Protein AF-A0A1C3VIZ1-F1 (afdb_monomer)

pLDDT: mean 75.37, std 18.45, range [36.47, 96.5]

Structure (mmCIF, N/CA/C/O backbone):
data_AF-A0A1C3VIZ1-F1
#
_entry.id   AF-A0A1C3VIZ1-F1
#
loop_
_atom_site.group_PDB
_atom_site.id
_atom_site.type_symbol
_atom_site.label_atom_id
_atom_site.label_alt_id
_atom_site.label_comp_id
_atom_site.label_asym_id
_atom_site.label_entity_id
_atom_site.label_seq_id
_atom_site.pdbx_PDB_ins_code
_atom_site.Cartn_x
_atom_site.Cartn_y
_atom_site.Cartn_z
_atom_site.occupancy
_atom_site.B_iso_or_equiv
_atom_site.auth_seq_id
_atom_site.auth_comp_id
_atom_site.auth_asym_id
_atom_site.auth_atom_id
_atom_site.pdbx_PDB_model_num
ATOM 1 N N . MET A 1 1 ? -5.864 54.219 1.572 1.00 45.06 1 MET A N 1
ATOM 2 C CA . MET A 1 1 ? -5.362 52.885 1.163 1.00 45.06 1 MET A CA 1
ATOM 3 C C . MET A 1 1 ? -4.211 52.437 2.073 1.00 45.06 1 MET A C 1
ATOM 5 O O . MET A 1 1 ? -3.064 52.472 1.654 1.00 45.06 1 MET A O 1
ATOM 9 N N . ARG A 1 2 ? -4.477 52.068 3.336 1.00 45.56 2 ARG A N 1
ATOM 10 C CA . ARG A 1 2 ? -3.434 51.577 4.271 1.00 45.56 2 ARG A CA 1
ATOM 11 C C . ARG A 1 2 ? -3.831 50.324 5.071 1.00 45.56 2 ARG A C 1
ATOM 13 O O . ARG A 1 2 ? -3.045 49.865 5.884 1.00 45.56 2 ARG A O 1
ATOM 20 N N . SER A 1 3 ? -4.994 49.730 4.796 1.00 46.59 3 SER A N 1
ATOM 21 C CA . SER A 1 3 ? -5.556 48.657 5.638 1.00 46.59 3 SER A CA 1
ATOM 22 C C . SER A 1 3 ? -5.624 47.277 4.971 1.00 46.59 3 SER A C 1
ATOM 24 O O . SER A 1 3 ? -6.139 46.348 5.574 1.00 46.59 3 SER A O 1
ATOM 26 N N . VAL A 1 4 ? -5.108 47.115 3.747 1.00 45.88 4 VAL A N 1
ATOM 27 C CA . VAL A 1 4 ? -5.172 45.828 3.015 1.00 45.88 4 VAL A CA 1
ATOM 28 C C . VAL A 1 4 ? -3.894 44.990 3.194 1.00 45.88 4 VAL A C 1
ATOM 30 O O . VAL A 1 4 ? -3.910 43.783 2.986 1.00 45.88 4 VAL A O 1
ATOM 33 N N . LEU A 1 5 ? -2.792 45.588 3.662 1.00 38.84 5 LEU A N 1
ATOM 34 C CA . LEU A 1 5 ? -1.494 44.903 3.750 1.00 38.84 5 LEU A CA 1
ATOM 35 C C . LEU A 1 5 ? -1.291 44.085 5.043 1.00 38.84 5 LEU A C 1
ATOM 37 O O . LEU A 1 5 ? -0.402 43.244 5.093 1.00 38.84 5 LEU A O 1
ATOM 41 N N . ALA A 1 6 ? -2.110 44.297 6.079 1.00 43.78 6 ALA A N 1
ATOM 42 C CA . ALA A 1 6 ? -1.946 43.624 7.374 1.00 43.78 6 ALA A CA 1
ATOM 43 C C . ALA A 1 6 ? -2.621 42.239 7.450 1.00 43.78 6 ALA A C 1
ATOM 45 O O . ALA A 1 6 ? -2.217 41.409 8.256 1.00 43.78 6 ALA A O 1
ATOM 46 N N . VAL A 1 7 ? -3.613 41.960 6.596 1.00 42.78 7 VAL A N 1
ATOM 47 C CA . VAL A 1 7 ? -4.335 40.670 6.600 1.00 42.78 7 VAL A CA 1
ATOM 48 C C . VAL A 1 7 ? -3.583 39.595 5.803 1.00 42.78 7 VAL A C 1
ATOM 50 O O . VAL A 1 7 ? -3.700 38.412 6.108 1.00 42.78 7 VAL A O 1
ATOM 53 N N . LEU A 1 8 ? -2.731 39.984 4.847 1.00 37.22 8 LEU A N 1
ATOM 54 C CA . LEU A 1 8 ? -1.968 39.029 4.034 1.00 37.22 8 LEU A CA 1
ATOM 55 C C . LEU A 1 8 ? -0.721 38.461 4.739 1.00 37.22 8 LEU A C 1
ATOM 57 O O . LEU A 1 8 ? -0.222 37.417 4.334 1.00 37.22 8 LEU A O 1
ATOM 61 N N . LEU A 1 9 ? -0.225 39.113 5.800 1.00 36.47 9 LEU A N 1
ATOM 62 C CA . LEU A 1 9 ? 0.962 38.658 6.543 1.00 36.47 9 LEU A CA 1
ATOM 63 C C . LEU A 1 9 ? 0.654 37.685 7.693 1.00 36.47 9 LEU A C 1
ATOM 65 O O . LEU A 1 9 ? 1.573 37.058 8.210 1.00 36.47 9 LEU A O 1
ATOM 69 N N . ILE A 1 10 ? -0.615 37.514 8.075 1.00 41.12 10 ILE A N 1
ATOM 70 C CA . ILE A 1 10 ? -1.014 36.572 9.138 1.00 41.12 10 ILE A CA 1
ATOM 71 C C . ILE A 1 10 ? -1.268 35.160 8.572 1.00 41.12 10 ILE A C 1
ATOM 73 O O . ILE A 1 10 ? -1.173 34.177 9.300 1.00 41.12 10 ILE A O 1
ATOM 77 N N . ALA A 1 11 ? -1.485 35.024 7.260 1.00 41.25 11 ALA A N 1
ATOM 78 C CA . ALA A 1 11 ? -1.725 33.731 6.612 1.00 41.25 11 ALA A CA 1
ATOM 79 C C . ALA A 1 11 ? -0.453 32.893 6.350 1.00 41.25 11 ALA A C 1
ATOM 81 O O . ALA A 1 11 ? -0.569 31.751 5.920 1.00 41.25 11 ALA A O 1
ATOM 82 N N . ILE A 1 12 ? 0.749 33.428 6.604 1.00 43.44 12 ILE A N 1
ATOM 83 C CA . ILE A 1 12 ? 2.023 32.737 6.307 1.00 43.44 12 ILE A CA 1
ATOM 84 C C . ILE A 1 12 ? 2.645 32.094 7.567 1.00 43.44 12 ILE A C 1
ATOM 86 O O . ILE A 1 12 ? 3.538 31.261 7.461 1.00 43.44 12 ILE A O 1
ATOM 90 N N . PHE A 1 13 ? 2.147 32.405 8.771 1.00 42.03 13 PHE A N 1
ATOM 91 C CA . PHE A 1 13 ? 2.696 31.870 10.031 1.00 42.03 13 PHE A CA 1
ATOM 92 C C . PHE A 1 13 ? 1.884 30.731 10.669 1.00 42.03 13 PHE A C 1
ATOM 94 O O . PHE A 1 13 ? 2.221 30.266 11.756 1.00 42.03 13 PHE A O 1
ATOM 101 N N . ALA A 1 14 ? 0.858 30.230 9.985 1.00 42.84 14 ALA A N 1
ATOM 102 C CA . ALA A 1 14 ? 0.186 28.980 10.323 1.00 42.84 14 ALA A CA 1
ATOM 103 C C . ALA A 1 14 ? 0.779 27.880 9.411 1.00 42.84 14 ALA A C 1
ATOM 105 O O . ALA A 1 14 ? 0.560 27.927 8.213 1.00 42.84 14 ALA A O 1
ATOM 106 N N . ASN A 1 15 ? 1.568 26.881 9.813 1.00 47.59 15 ASN A N 1
ATOM 107 C CA . ASN A 1 15 ? 1.846 26.313 11.123 1.00 47.59 15 ASN A CA 1
ATOM 108 C C . ASN A 1 15 ? 3.159 25.488 11.075 1.00 47.59 15 ASN A C 1
ATOM 110 O O . ASN A 1 15 ? 3.130 24.336 10.645 1.00 47.59 15 ASN A O 1
ATOM 114 N N . PRO A 1 16 ? 4.304 25.979 11.573 1.00 49.56 16 PRO A N 1
ATOM 115 C CA . PRO A 1 16 ? 5.446 25.105 11.880 1.00 49.56 16 PRO A CA 1
ATOM 116 C C . PRO A 1 16 ? 5.226 24.283 13.168 1.00 49.56 16 PRO A C 1
ATOM 118 O O . PRO A 1 16 ? 5.960 23.341 13.451 1.00 49.56 16 PRO A O 1
ATOM 121 N N . ALA A 1 17 ? 4.201 24.619 13.961 1.00 48.62 17 ALA A N 1
ATOM 122 C CA . ALA A 1 17 ? 3.854 23.904 15.189 1.00 48.62 17 ALA A CA 1
ATOM 123 C C . ALA A 1 17 ? 3.149 22.555 14.933 1.00 48.62 17 ALA A C 1
ATOM 125 O O . ALA A 1 17 ? 3.313 21.628 15.722 1.00 48.62 17 ALA A O 1
ATOM 126 N N . MET A 1 18 ? 2.412 22.417 13.821 1.00 50.97 18 MET A N 1
ATOM 127 C CA . MET A 1 18 ? 1.699 21.173 13.479 1.00 50.97 18 MET A CA 1
ATOM 128 C C . MET A 1 18 ? 2.661 20.070 13.016 1.00 50.97 18 MET A C 1
ATOM 130 O O . MET A 1 18 ? 2.529 18.917 13.416 1.00 50.97 18 MET A O 1
ATOM 134 N N . SER A 1 19 ? 3.707 20.425 12.265 1.00 51.12 19 SER A N 1
ATOM 135 C CA . SER A 1 19 ? 4.709 19.460 11.797 1.00 51.12 19 SER A CA 1
ATOM 136 C C . SER A 1 19 ? 5.606 18.934 12.926 1.00 51.12 19 SER A C 1
ATOM 138 O O . SER A 1 19 ? 5.929 17.745 12.955 1.00 51.12 19 SER A O 1
ATOM 140 N N . ALA A 1 20 ? 5.946 19.776 13.909 1.00 53.62 20 ALA A N 1
ATOM 141 C CA . ALA A 1 20 ? 6.637 19.340 15.126 1.00 53.62 20 ALA A CA 1
ATOM 142 C C . ALA A 1 20 ? 5.772 18.384 15.971 1.00 53.62 20 ALA A C 1
ATOM 144 O O . ALA A 1 20 ? 6.277 17.383 16.482 1.00 53.62 20 ALA A O 1
ATOM 145 N N . GLN A 1 21 ? 4.463 18.645 16.057 1.00 55.62 21 GLN A N 1
ATOM 146 C CA . GLN A 1 21 ? 3.514 17.773 16.748 1.00 55.62 21 GLN A CA 1
ATOM 147 C C . GLN A 1 21 ? 3.428 16.387 16.089 1.00 55.62 21 GLN A C 1
ATOM 149 O O . GLN A 1 21 ? 3.456 15.380 16.792 1.00 55.62 21 GLN A O 1
ATOM 154 N N . HIS A 1 22 ? 3.428 16.305 14.756 1.00 53.84 22 HIS A N 1
ATOM 155 C CA . HIS A 1 22 ? 3.434 15.021 14.044 1.00 53.84 22 HIS A CA 1
ATOM 156 C C . HIS A 1 22 ? 4.738 14.228 14.214 1.00 53.84 22 HIS A C 1
ATOM 158 O O . HIS A 1 22 ? 4.707 12.996 14.272 1.00 53.84 22 HIS A O 1
ATOM 164 N N . LEU A 1 23 ? 5.882 14.907 14.356 1.00 53.03 23 LEU A N 1
ATOM 165 C CA . LEU A 1 23 ? 7.162 14.252 14.641 1.00 53.03 23 LEU A CA 1
ATOM 166 C C . LEU A 1 23 ? 7.217 13.676 16.066 1.00 53.03 23 LEU A C 1
ATOM 168 O O . LEU A 1 23 ? 7.753 12.583 16.275 1.00 53.03 23 LEU A O 1
ATOM 172 N N . ASP A 1 24 ? 6.653 14.376 17.048 1.00 61.06 24 ASP A N 1
ATOM 173 C CA . ASP A 1 24 ? 6.570 13.867 18.418 1.00 61.06 24 ASP A CA 1
ATOM 174 C C . ASP A 1 24 ? 5.492 12.789 18.570 1.00 61.06 24 ASP A C 1
ATOM 176 O O . ASP A 1 24 ? 5.734 11.784 19.240 1.00 61.06 24 ASP A O 1
ATOM 180 N N . GLU A 1 25 ? 4.362 12.900 17.868 1.00 56.09 25 GLU A N 1
ATOM 181 C CA . GLU A 1 25 ? 3.398 11.803 17.719 1.00 56.09 25 GLU A CA 1
ATOM 182 C C . GLU A 1 25 ? 4.059 10.567 17.098 1.00 56.09 25 GLU A C 1
ATOM 184 O O . GLU A 1 25 ? 3.837 9.454 17.570 1.00 56.09 25 GLU A O 1
ATOM 189 N N . PHE A 1 26 ? 4.924 10.741 16.095 1.00 55.28 26 PHE A N 1
ATOM 190 C CA . PHE A 1 26 ? 5.698 9.657 15.488 1.00 55.28 26 PHE A CA 1
ATOM 191 C C . PHE A 1 26 ? 6.653 8.995 16.494 1.00 55.28 26 PHE A C 1
ATOM 193 O O . PHE A 1 26 ? 6.696 7.765 16.606 1.00 55.28 26 PHE A O 1
ATOM 200 N N . ARG A 1 27 ? 7.387 9.793 17.279 1.00 53.34 27 ARG A N 1
ATOM 201 C CA . ARG A 1 27 ? 8.286 9.286 18.331 1.00 53.34 27 ARG A CA 1
ATOM 202 C C . ARG A 1 27 ? 7.521 8.560 19.439 1.00 53.34 27 ARG A C 1
ATOM 204 O O . ARG A 1 27 ? 7.962 7.501 19.886 1.00 53.34 27 ARG A O 1
ATOM 211 N N . GLN A 1 28 ? 6.365 9.079 19.847 1.00 59.09 28 GLN A N 1
ATOM 212 C CA . GLN A 1 28 ? 5.512 8.468 20.868 1.00 59.09 28 GLN A CA 1
ATOM 213 C C . GLN A 1 28 ? 4.794 7.211 20.365 1.00 59.09 28 GLN A C 1
ATOM 215 O O . GLN A 1 28 ? 4.689 6.233 21.105 1.00 59.09 28 GLN A O 1
ATOM 220 N N . ALA A 1 29 ? 4.346 7.188 19.108 1.00 51.56 29 ALA A N 1
ATOM 221 C CA . ALA A 1 29 ? 3.762 6.005 18.480 1.00 51.56 29 ALA A CA 1
ATOM 222 C C . ALA A 1 29 ? 4.786 4.865 18.398 1.00 51.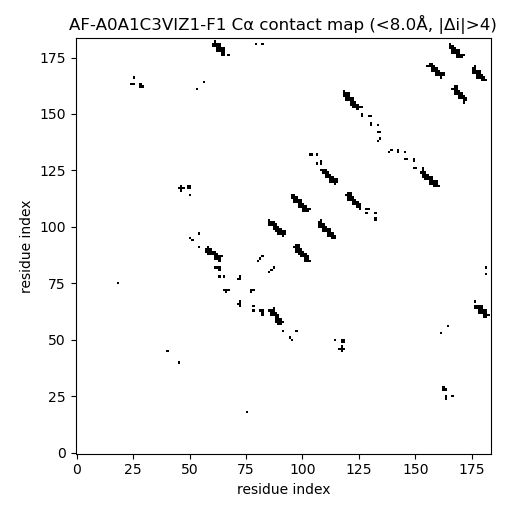56 29 ALA A C 1
ATOM 224 O O . ALA A 1 29 ? 4.468 3.726 18.737 1.00 51.56 29 ALA A O 1
ATOM 225 N N . LYS A 1 30 ? 6.047 5.181 18.067 1.00 47.75 30 LYS A N 1
ATOM 226 C CA . LYS A 1 30 ? 7.158 4.217 18.095 1.00 47.75 30 LYS A CA 1
ATOM 227 C C . LYS A 1 30 ? 7.417 3.643 19.496 1.00 47.75 30 LYS A C 1
ATOM 229 O O . LYS A 1 30 ? 7.881 2.514 19.602 1.00 47.75 30 LYS A O 1
ATOM 234 N N . ALA A 1 31 ? 7.110 4.383 20.562 1.00 49.25 31 ALA A N 1
ATOM 235 C CA . ALA A 1 31 ? 7.264 3.923 21.944 1.00 49.25 31 ALA A CA 1
ATOM 236 C C . ALA A 1 31 ? 6.072 3.084 22.458 1.00 49.25 31 ALA A C 1
ATOM 238 O O . ALA A 1 31 ? 6.204 2.385 23.460 1.00 49.25 31 ALA A O 1
ATOM 239 N N . LYS A 1 32 ? 4.915 3.111 21.782 1.00 48.56 32 LYS A N 1
ATOM 240 C CA . LYS A 1 32 ? 3.646 2.504 22.234 1.00 48.56 32 LYS A CA 1
ATOM 241 C C . LYS A 1 32 ? 3.424 1.053 21.778 1.00 48.56 32 LYS A C 1
ATOM 243 O O . LYS A 1 32 ? 2.286 0.617 21.613 1.00 48.56 32 LYS A O 1
ATOM 248 N N . PHE A 1 33 ? 4.490 0.266 21.627 1.00 46.44 33 PHE A N 1
ATOM 249 C CA . PHE A 1 33 ? 4.387 -1.184 21.410 1.00 46.44 33 PHE A CA 1
ATOM 250 C C . PHE A 1 33 ? 3.982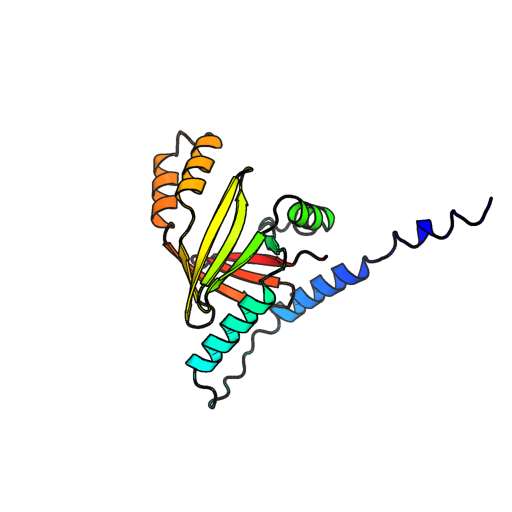 -1.910 22.705 1.00 46.44 33 PHE A C 1
ATOM 252 O O . PHE A 1 33 ? 4.791 -2.579 23.338 1.00 46.44 33 PHE A O 1
ATOM 259 N N . TYR A 1 34 ? 2.719 -1.781 23.113 1.00 38.22 34 TYR A N 1
ATOM 260 C CA . TYR A 1 34 ? 2.111 -2.658 24.114 1.00 38.22 34 TYR A CA 1
ATOM 261 C C . TYR A 1 34 ? 0.609 -2.789 23.842 1.00 38.22 34 TYR A C 1
ATOM 263 O O . TYR A 1 34 ? -0.147 -1.830 23.992 1.00 38.22 34 TYR A O 1
ATOM 271 N N . PHE A 1 35 ? 0.170 -3.978 23.425 1.00 45.53 35 PHE A N 1
ATOM 272 C CA . PHE A 1 35 ? -1.249 -4.307 23.289 1.00 45.53 35 PHE A CA 1
ATOM 273 C C . PHE A 1 35 ? -1.688 -5.112 24.521 1.00 45.53 35 PHE A C 1
ATOM 275 O O . PHE A 1 35 ? -1.113 -6.175 24.762 1.00 45.53 35 PHE A O 1
ATOM 282 N N . PRO A 1 36 ? -2.690 -4.664 25.301 1.00 39.81 36 PRO A N 1
ATOM 283 C CA . PRO A 1 36 ? -3.250 -5.490 26.360 1.00 39.81 36 PRO A CA 1
ATOM 284 C C . PRO A 1 36 ? -4.015 -6.663 25.736 1.00 39.81 36 PRO A C 1
ATOM 286 O O . PRO A 1 36 ? -4.991 -6.478 25.008 1.00 39.81 36 PRO A O 1
ATOM 289 N N . VAL A 1 37 ? -3.557 -7.880 26.022 1.00 41.25 37 VAL A N 1
ATOM 290 C CA . VAL A 1 37 ? -4.274 -9.120 25.715 1.00 41.25 37 VAL A CA 1
ATOM 291 C C . VAL A 1 37 ? -5.396 -9.250 26.748 1.00 41.25 37 VAL A C 1
ATOM 293 O O . VAL A 1 37 ? -5.195 -9.804 27.824 1.00 41.25 37 VAL A O 1
ATOM 296 N N . SER A 1 38 ? -6.558 -8.656 26.474 1.00 45.88 38 SER A N 1
ATOM 297 C CA . SER A 1 38 ? -7.759 -8.904 27.278 1.00 45.88 38 SER A CA 1
ATOM 298 C C . SER A 1 38 ? -8.406 -10.216 26.806 1.00 45.88 38 SER A C 1
ATOM 300 O O . SER A 1 38 ? -8.652 -10.351 25.605 1.00 45.88 38 SER A O 1
ATOM 302 N N . PRO A 1 39 ? -8.651 -11.192 27.699 1.00 41.12 39 PRO A N 1
ATOM 303 C CA . PRO A 1 39 ? -9.041 -12.552 27.315 1.00 41.12 39 PRO A CA 1
ATOM 304 C C . PRO A 1 39 ? -10.488 -12.712 26.805 1.00 41.12 39 PRO A C 1
ATOM 306 O O . PRO A 1 39 ? -10.819 -13.789 26.319 1.00 41.12 39 PRO A O 1
ATOM 309 N N . ASP A 1 40 ? -11.326 -11.670 26.829 1.00 48.12 40 ASP A N 1
ATOM 310 C CA . ASP A 1 40 ? -12.771 -11.811 26.560 1.00 48.12 40 ASP A CA 1
ATOM 311 C C . ASP A 1 40 ? -13.233 -11.373 25.157 1.00 48.12 40 ASP A C 1
ATOM 313 O O . ASP A 1 40 ? -14.428 -11.399 24.859 1.00 48.12 40 ASP A O 1
ATOM 317 N N . ILE A 1 41 ? -12.321 -10.993 24.253 1.00 52.41 41 ILE A N 1
ATOM 318 C CA . ILE A 1 41 ? -12.687 -10.645 22.871 1.00 52.41 41 ILE A CA 1
ATOM 319 C C . ILE A 1 41 ? -12.291 -11.787 21.937 1.00 52.41 41 ILE A C 1
ATOM 321 O O . ILE A 1 41 ? -11.107 -12.069 21.752 1.00 52.41 41 ILE A O 1
ATOM 325 N N . MET A 1 42 ? -13.285 -12.422 21.304 1.00 57.09 42 MET A N 1
ATOM 326 C CA . MET A 1 42 ? -13.046 -13.439 20.277 1.00 57.09 42 MET A CA 1
ATOM 327 C C . MET A 1 42 ? -12.058 -12.899 19.222 1.00 57.09 42 MET A C 1
ATOM 329 O O . MET A 1 42 ? -12.298 -11.814 18.678 1.00 57.09 42 MET A O 1
ATOM 333 N N . PRO A 1 43 ? -10.980 -13.631 18.876 1.00 63.72 43 PRO A N 1
ATOM 334 C CA . PRO A 1 43 ? -9.963 -13.169 17.922 1.00 63.72 43 PRO A CA 1
ATOM 335 C C . PRO A 1 43 ? -10.540 -12.677 16.584 1.00 63.72 43 PRO A C 1
ATOM 337 O O . PRO A 1 43 ? -10.037 -11.725 15.987 1.00 63.72 43 PRO A O 1
ATOM 340 N N . THR A 1 44 ? -11.655 -13.266 16.148 1.00 67.88 44 THR A N 1
ATOM 341 C CA . THR A 1 44 ? -12.400 -12.890 14.939 1.00 67.88 44 THR A CA 1
ATOM 342 C C . THR A 1 44 ? -13.048 -11.504 15.031 1.00 67.88 44 THR A C 1
ATOM 344 O O . THR A 1 44 ? -13.032 -10.752 14.055 1.00 67.88 44 THR A O 1
ATOM 347 N N . ALA A 1 45 ? -13.578 -11.125 16.198 1.00 68.44 45 ALA A N 1
ATOM 348 C CA . ALA A 1 45 ? -14.157 -9.805 16.434 1.00 68.44 45 ALA A CA 1
ATOM 349 C C . ALA A 1 45 ? -13.073 -8.717 16.459 1.00 68.44 45 ALA A C 1
ATOM 351 O O . ALA A 1 45 ? -13.254 -7.662 15.851 1.00 68.44 45 ALA A O 1
ATOM 352 N N . VAL A 1 46 ? -11.915 -9.000 17.070 1.00 71.44 46 VAL A N 1
ATOM 353 C CA . VAL A 1 46 ? -10.746 -8.101 17.035 1.00 71.44 46 VAL A CA 1
ATOM 354 C C . VAL A 1 46 ? -10.255 -7.908 15.600 1.00 71.44 46 VAL A C 1
ATOM 356 O O . VAL A 1 46 ? -9.998 -6.779 15.185 1.00 71.44 46 VAL A O 1
ATOM 359 N N . ALA A 1 47 ? -10.150 -8.991 14.825 1.00 74.31 47 ALA A N 1
ATOM 360 C CA . ALA A 1 47 ? -9.715 -8.929 13.433 1.00 74.31 47 ALA A CA 1
ATOM 361 C C . ALA A 1 47 ? -10.671 -8.094 12.568 1.00 74.31 47 ALA A C 1
ATOM 363 O O . ALA A 1 47 ? -10.226 -7.225 11.816 1.00 74.31 47 ALA A O 1
ATOM 364 N N . LYS A 1 48 ? -11.986 -8.297 12.725 1.00 79.81 48 LYS A N 1
ATOM 365 C CA . LYS A 1 48 ? -13.012 -7.488 12.054 1.00 79.81 48 LYS A CA 1
ATOM 366 C C . LYS A 1 48 ? -12.915 -6.011 12.443 1.00 79.81 48 LYS A C 1
ATOM 368 O O . LYS A 1 48 ? -12.928 -5.161 11.559 1.00 79.81 48 LYS A O 1
ATOM 373 N N . LEU A 1 49 ? -12.788 -5.706 13.737 1.00 79.81 49 LEU A N 1
ATOM 374 C CA . LEU A 1 49 ? -12.677 -4.331 14.226 1.00 79.81 49 LEU A CA 1
ATOM 375 C C . LEU A 1 49 ? -11.446 -3.628 13.643 1.00 79.81 49 LEU A C 1
ATOM 377 O O . LEU A 1 49 ? -11.570 -2.527 13.119 1.00 79.81 49 LEU A O 1
ATOM 381 N N . ARG A 1 50 ? -10.274 -4.277 13.669 1.00 81.75 50 ARG A N 1
ATOM 382 C CA . ARG A 1 50 ? -9.037 -3.717 13.098 1.00 81.75 50 ARG A CA 1
ATOM 383 C C . ARG A 1 50 ? -9.176 -3.412 11.610 1.00 81.75 50 ARG A C 1
ATOM 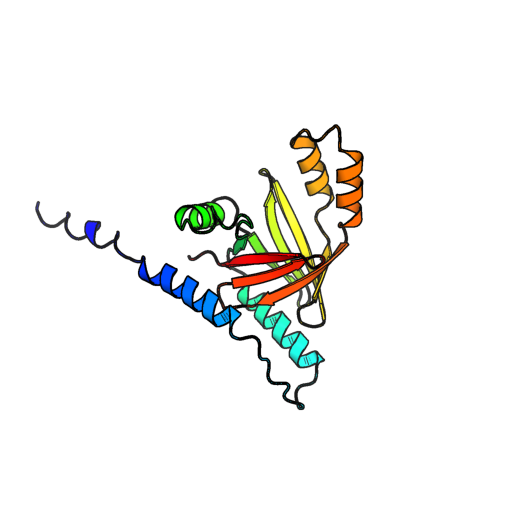385 O O . ARG A 1 50 ? -8.725 -2.361 11.166 1.00 81.75 50 ARG A O 1
ATOM 392 N N . ARG A 1 51 ? -9.822 -4.303 10.854 1.00 85.62 51 ARG A N 1
ATOM 393 C CA . ARG A 1 51 ? -10.082 -4.096 9.427 1.00 85.62 51 ARG A CA 1
ATOM 394 C C . ARG A 1 51 ? -11.000 -2.903 9.179 1.00 85.62 51 ARG A C 1
ATOM 396 O O . ARG A 1 51 ? -10.654 -2.050 8.372 1.00 85.62 51 ARG A O 1
ATOM 403 N N . GLU A 1 52 ? -12.139 -2.826 9.867 1.00 85.31 52 GLU A N 1
ATOM 404 C CA . GLU A 1 52 ? -13.075 -1.704 9.703 1.00 85.31 52 GLU A CA 1
ATOM 405 C C . GLU A 1 52 ? -12.444 -0.376 10.139 1.00 85.31 52 GLU A C 1
ATOM 407 O O . GLU A 1 52 ? -12.620 0.633 9.460 1.00 85.31 52 GLU A O 1
ATOM 412 N N . MET A 1 53 ? -11.648 -0.373 11.215 1.00 84.38 53 MET A N 1
ATOM 413 C CA . MET A 1 53 ? -10.889 0.807 11.639 1.00 84.38 53 MET A CA 1
ATOM 414 C C . MET A 1 53 ? -9.894 1.254 10.567 1.00 84.38 53 MET A C 1
ATOM 416 O O . MET A 1 53 ? -9.863 2.436 10.232 1.00 84.38 53 MET A O 1
ATOM 420 N N . LEU A 1 54 ? -9.120 0.324 9.994 1.00 88.12 54 LEU A N 1
ATOM 421 C CA . LEU A 1 54 ? -8.205 0.644 8.901 1.00 88.12 54 LEU A CA 1
ATOM 422 C C . LEU A 1 54 ? -8.974 1.184 7.692 1.00 88.12 54 LEU A C 1
ATOM 424 O O . LEU A 1 54 ? -8.634 2.248 7.195 1.00 88.12 54 LEU A O 1
ATOM 428 N N . MET A 1 55 ? -10.023 0.493 7.237 1.00 87.94 55 MET A N 1
ATOM 429 C CA . MET A 1 55 ? -10.828 0.930 6.092 1.00 87.94 55 MET A CA 1
ATOM 430 C C . MET A 1 55 ? -11.429 2.318 6.318 1.00 87.94 55 MET A C 1
ATOM 432 O O . MET A 1 55 ? -11.353 3.157 5.422 1.00 87.94 55 MET A O 1
ATOM 436 N N . GLY A 1 56 ? -11.985 2.582 7.501 1.00 86.81 56 GLY A N 1
ATOM 437 C CA . GLY A 1 56 ? -12.528 3.891 7.863 1.00 86.81 56 GLY A CA 1
ATOM 438 C C . GLY A 1 56 ? -11.464 4.986 7.925 1.00 86.81 56 GLY A C 1
ATOM 439 O O . GLY A 1 56 ? -11.739 6.124 7.559 1.00 86.81 56 GLY A O 1
ATOM 440 N N . LEU A 1 57 ? -10.242 4.642 8.333 1.00 87.56 57 LEU A N 1
ATOM 441 C CA . LEU A 1 57 ? -9.111 5.562 8.359 1.00 87.56 57 LEU A CA 1
ATOM 442 C C . LEU A 1 57 ? -8.615 5.920 6.952 1.00 87.56 57 LEU A C 1
ATOM 444 O O . LEU A 1 57 ? -8.336 7.085 6.669 1.00 87.56 57 LEU A O 1
ATOM 448 N N . VAL A 1 58 ? -8.439 4.916 6.091 1.00 88.38 58 VAL A N 1
ATOM 449 C CA . VAL A 1 58 ? -7.753 5.108 4.807 1.00 88.38 58 VAL A CA 1
ATOM 450 C C . VAL A 1 58 ? -8.683 5.587 3.699 1.00 88.38 58 VAL A C 1
ATOM 452 O O . VAL A 1 58 ? -8.249 6.346 2.833 1.00 88.38 58 VAL A O 1
ATOM 455 N N . THR A 1 59 ? -9.957 5.188 3.730 1.00 83.50 59 THR A N 1
ATOM 456 C CA . THR A 1 59 ? -10.935 5.564 2.700 1.00 83.50 59 THR A CA 1
ATOM 457 C C . THR A 1 59 ? -11.192 7.073 2.741 1.00 83.50 59 THR A C 1
ATOM 459 O O . THR A 1 59 ? -11.252 7.674 3.813 1.00 83.50 59 THR A O 1
ATOM 462 N N . ASN A 1 60 ? -11.343 7.699 1.569 1.00 80.25 60 ASN A N 1
ATOM 463 C CA . ASN A 1 60 ? -11.537 9.151 1.403 1.00 80.25 60 ASN A CA 1
ATOM 464 C C . ASN A 1 60 ? -10.375 10.022 1.913 1.00 80.25 60 ASN A C 1
ATOM 466 O O . ASN A 1 60 ? -10.544 11.221 2.130 1.00 80.25 60 ASN A O 1
ATOM 470 N N . SER A 1 61 ? -9.192 9.436 2.094 1.00 85.44 61 SER A N 1
ATOM 471 C CA . SER A 1 61 ? -7.983 10.150 2.498 1.00 85.44 61 SER A CA 1
ATOM 472 C C . SER A 1 61 ? -6.885 9.970 1.460 1.00 85.44 61 SER A C 1
ATOM 474 O O . SER A 1 61 ? -6.771 8.917 0.833 1.00 85.44 61 SER A O 1
ATOM 476 N N . ARG A 1 62 ? -6.064 11.007 1.291 1.00 90.56 62 ARG A N 1
ATOM 477 C CA . ARG A 1 62 ? -4.842 10.945 0.487 1.00 90.56 62 ARG A CA 1
ATOM 478 C C . ARG A 1 62 ? -3.679 10.590 1.398 1.00 90.56 62 ARG A C 1
ATOM 480 O O . ARG A 1 62 ? -3.606 11.073 2.525 1.00 90.56 62 ARG A O 1
ATOM 487 N N . TRP A 1 63 ? -2.783 9.760 0.899 1.00 92.00 63 TRP A N 1
ATOM 488 C CA . TRP A 1 63 ? -1.586 9.324 1.601 1.00 92.00 63 TRP A CA 1
ATOM 489 C C . TRP A 1 63 ? -0.364 9.547 0.712 1.00 92.00 63 TRP A C 1
ATOM 491 O O . TRP A 1 63 ? -0.493 9.780 -0.484 1.00 92.00 63 TRP A O 1
ATOM 501 N N . THR A 1 64 ? 0.829 9.477 1.277 1.00 89.56 64 THR A N 1
ATOM 502 C CA . THR A 1 64 ? 2.086 9.475 0.529 1.00 89.56 64 THR A CA 1
ATOM 503 C C . THR A 1 64 ? 3.038 8.487 1.172 1.00 89.56 64 THR A C 1
ATOM 505 O O . THR A 1 64 ? 3.079 8.369 2.396 1.00 89.56 64 THR A O 1
ATOM 508 N N . TRP A 1 65 ? 3.829 7.794 0.361 1.00 85.94 65 TRP A N 1
ATOM 509 C CA . TRP A 1 65 ? 4.964 7.038 0.874 1.00 85.94 65 TRP A CA 1
ATOM 510 C C . TRP A 1 65 ? 5.985 7.999 1.484 1.00 85.94 65 TRP A C 1
ATOM 512 O O . TRP A 1 65 ? 6.293 9.041 0.902 1.00 85.94 65 TRP A O 1
ATOM 522 N N . PHE A 1 66 ? 6.518 7.647 2.650 1.00 75.44 66 PHE A N 1
ATOM 523 C CA . PHE A 1 66 ? 7.758 8.247 3.123 1.00 75.44 66 PHE A CA 1
ATOM 524 C C . PHE A 1 66 ? 8.896 7.687 2.274 1.00 75.44 66 PHE A C 1
ATOM 526 O O . PHE A 1 66 ? 9.090 6.471 2.229 1.00 75.44 66 PHE A O 1
ATOM 533 N N . ALA A 1 67 ? 9.656 8.561 1.614 1.00 60.72 67 ALA A N 1
ATOM 534 C CA . ALA A 1 67 ? 10.877 8.142 0.942 1.00 60.72 67 ALA A CA 1
ATOM 535 C C . ALA A 1 67 ? 11.801 7.464 1.969 1.00 60.72 67 ALA A C 1
ATOM 537 O O . ALA A 1 67 ? 12.100 8.036 3.017 1.00 60.72 67 ALA A O 1
ATOM 538 N N . SER A 1 68 ? 12.239 6.235 1.682 1.00 48.09 68 SER A N 1
ATOM 539 C CA . SER A 1 68 ? 13.122 5.451 2.558 1.00 48.09 68 SER A CA 1
ATOM 540 C C . SER A 1 68 ? 14.498 6.100 2.757 1.00 48.09 68 SER A C 1
ATOM 542 O O . SER A 1 68 ? 15.227 5.741 3.682 1.00 48.09 68 SER A O 1
ATOM 544 N N . ASP A 1 69 ? 14.856 7.069 1.911 1.00 47.00 69 ASP A N 1
ATOM 545 C CA . ASP A 1 69 ? 16.093 7.830 2.018 1.00 47.00 69 ASP A CA 1
ATOM 546 C C . ASP A 1 69 ? 15.964 8.932 3.082 1.00 47.00 69 ASP A C 1
ATOM 548 O O . ASP A 1 69 ? 15.649 10.095 2.817 1.00 47.00 69 ASP A O 1
ATOM 552 N N . SER A 1 70 ? 16.242 8.518 4.319 1.00 42.03 70 SER A N 1
ATOM 553 C CA . SER A 1 70 ? 16.234 9.262 5.593 1.00 42.03 70 SER A CA 1
ATOM 554 C C . SER A 1 70 ? 16.887 10.660 5.632 1.00 42.03 70 SER A C 1
ATOM 556 O O . SER A 1 70 ? 16.848 11.316 6.672 1.00 42.03 70 SER A O 1
ATOM 558 N N . ARG A 1 71 ? 17.496 11.136 4.538 1.00 42.03 71 ARG A N 1
ATOM 559 C CA . ARG A 1 71 ? 18.119 12.469 4.425 1.00 42.03 71 ARG A CA 1
ATOM 560 C C . ARG A 1 71 ? 17.289 13.487 3.637 1.00 42.03 71 ARG A C 1
ATOM 562 O O . ARG A 1 71 ? 17.533 14.676 3.791 1.00 42.03 71 ARG A O 1
ATOM 569 N N . ARG A 1 72 ? 16.342 13.036 2.807 1.00 44.25 72 ARG A N 1
ATOM 570 C CA . ARG A 1 72 ? 15.453 13.887 1.987 1.00 44.25 72 ARG A CA 1
ATOM 571 C C . ARG A 1 72 ? 14.040 13.982 2.566 1.00 44.25 72 ARG A C 1
ATOM 573 O O . ARG A 1 72 ? 13.451 15.050 2.640 1.00 44.25 72 ARG A O 1
ATOM 580 N N . SER A 1 73 ? 13.575 12.891 3.170 1.00 47.88 73 SER A N 1
ATOM 581 C CA . SER A 1 73 ? 12.251 12.726 3.786 1.00 47.88 73 SER A CA 1
ATOM 582 C C . SER A 1 73 ? 11.937 13.609 5.010 1.00 47.88 73 SER A C 1
ATOM 584 O O . SER A 1 73 ? 10.894 13.418 5.633 1.00 47.88 73 SER A O 1
ATOM 586 N N . ALA A 1 74 ? 12.834 14.519 5.402 1.00 53.25 74 ALA A N 1
ATOM 587 C CA . ALA A 1 74 ? 12.618 15.474 6.491 1.00 53.25 74 ALA A CA 1
ATOM 588 C C . ALA A 1 74 ? 12.192 16.866 5.988 1.00 53.25 74 ALA A C 1
ATOM 590 O O . ALA A 1 74 ? 11.854 17.718 6.808 1.00 53.25 74 ALA A O 1
ATOM 591 N N . ASP A 1 75 ? 12.209 17.101 4.670 1.00 63.88 75 ASP A N 1
ATOM 592 C CA . ASP A 1 75 ? 11.805 18.380 4.101 1.00 63.88 75 ASP A CA 1
ATOM 593 C C . ASP A 1 75 ? 10.285 18.411 3.900 1.00 63.88 75 ASP A C 1
ATOM 595 O O . ASP A 1 75 ? 9.705 17.651 3.117 1.00 63.88 75 ASP A O 1
ATOM 599 N N . GLN A 1 76 ? 9.617 19.275 4.661 1.00 67.75 76 GLN A N 1
ATOM 600 C CA . GLN A 1 76 ? 8.159 19.412 4.664 1.00 67.75 76 GLN A CA 1
ATOM 601 C C . GLN A 1 76 ? 7.624 19.748 3.261 1.00 67.75 76 GLN A C 1
ATOM 603 O O . GLN A 1 76 ? 6.520 19.337 2.894 1.00 67.75 76 GLN A O 1
ATOM 608 N N . GLU A 1 77 ? 8.428 20.437 2.449 1.00 74.88 77 GLU A N 1
ATOM 609 C CA . GLU A 1 77 ? 8.103 20.754 1.062 1.00 74.88 77 GLU A CA 1
ATOM 610 C C . GLU A 1 77 ? 8.063 19.506 0.164 1.00 74.88 77 GLU A C 1
ATOM 612 O O . GLU A 1 77 ? 7.178 19.388 -0.687 1.00 74.88 77 GLU A O 1
ATOM 617 N N . GLU A 1 78 ? 8.959 18.539 0.376 1.00 74.06 78 GLU A N 1
ATOM 618 C CA . GLU A 1 78 ? 9.026 17.308 -0.416 1.00 74.06 78 GLU A CA 1
ATOM 619 C C . GLU A 1 78 ? 7.844 16.382 -0.113 1.00 74.06 78 GLU A C 1
ATOM 621 O O . GLU A 1 78 ? 7.225 15.845 -1.035 1.00 74.06 78 GLU A O 1
ATOM 626 N N . LEU A 1 79 ? 7.457 16.264 1.161 1.00 75.00 79 LEU A N 1
ATOM 627 C CA . LEU A 1 79 ? 6.244 15.542 1.556 1.00 75.00 79 LEU A CA 1
ATOM 628 C C . LEU A 1 79 ? 4.989 16.198 0.973 1.00 75.00 79 LEU A C 1
ATOM 630 O O . LEU A 1 79 ? 4.151 15.510 0.388 1.00 75.00 79 LEU A O 1
ATOM 634 N N . ALA A 1 80 ? 4.878 17.528 1.066 1.00 80.38 80 ALA A N 1
ATOM 635 C CA . ALA A 1 80 ? 3.760 18.268 0.486 1.00 80.38 80 ALA A CA 1
ATOM 636 C C . ALA A 1 80 ? 3.698 18.107 -1.041 1.00 80.38 80 ALA A C 1
ATOM 638 O O . ALA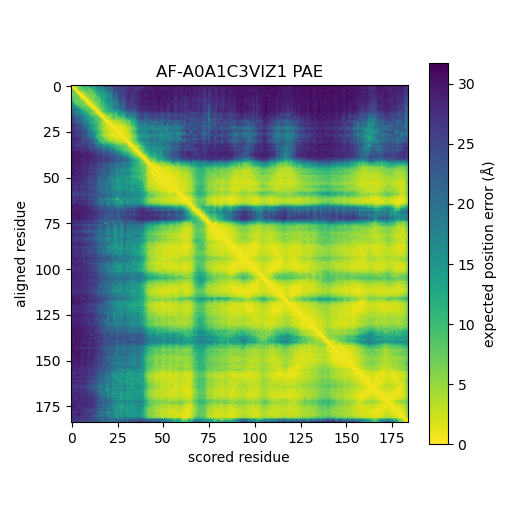 A 1 80 ? 2.618 17.942 -1.612 1.00 80.38 80 ALA A O 1
ATOM 639 N N . LYS A 1 81 ? 4.854 18.114 -1.712 1.00 82.81 81 LYS A N 1
ATOM 640 C CA . LYS A 1 81 ? 4.959 17.861 -3.149 1.00 82.81 81 LYS A CA 1
ATOM 641 C C . LYS A 1 81 ? 4.533 16.438 -3.500 1.00 82.81 81 LYS A C 1
ATOM 643 O O . LYS A 1 81 ? 3.689 16.271 -4.373 1.00 82.81 81 LYS A O 1
ATOM 648 N N . SER A 1 82 ? 5.042 15.429 -2.796 1.00 83.12 82 SER A N 1
ATOM 649 C CA . SER A 1 82 ? 4.659 14.030 -3.015 1.00 83.12 82 SER A CA 1
ATOM 650 C C . SER A 1 82 ? 3.158 13.820 -2.809 1.00 83.12 82 SER A C 1
ATOM 652 O O . SER A 1 82 ? 2.497 13.202 -3.638 1.00 83.12 82 SER A O 1
ATOM 654 N N . CYS A 1 83 ? 2.583 14.439 -1.777 1.00 86.00 83 CYS A N 1
ATOM 655 C CA . CYS A 1 83 ? 1.144 14.428 -1.544 1.00 86.00 83 CYS A CA 1
ATOM 656 C C . CYS A 1 83 ? 0.331 15.020 -2.699 1.00 86.00 83 CYS A C 1
ATOM 658 O O . CYS A 1 83 ? -0.737 14.490 -3.012 1.00 86.00 83 CYS A O 1
ATOM 660 N N . ARG A 1 84 ? 0.803 16.101 -3.335 1.00 86.06 84 ARG A N 1
ATOM 661 C CA . ARG A 1 84 ? 0.127 16.720 -4.487 1.00 86.06 84 ARG A CA 1
ATOM 662 C C . ARG A 1 84 ? 0.287 15.898 -5.760 1.00 86.06 84 ARG A C 1
ATOM 664 O O . ARG A 1 84 ? -0.722 15.617 -6.404 1.00 86.06 84 ARG A O 1
ATOM 671 N N . ASP A 1 85 ? 1.521 15.521 -6.074 1.00 84.81 85 ASP A N 1
ATOM 672 C CA . ASP A 1 85 ? 1.916 15.008 -7.385 1.00 84.81 85 ASP A CA 1
ATOM 673 C C . ASP A 1 85 ? 1.728 13.485 -7.486 1.00 84.81 85 ASP A C 1
ATOM 675 O O . ASP A 1 85 ? 1.308 12.969 -8.520 1.00 84.81 85 ASP A O 1
ATOM 679 N N . ASN A 1 86 ? 1.996 12.755 -6.398 1.00 86.69 86 ASN A N 1
ATOM 680 C CA . ASN A 1 86 ? 1.981 11.291 -6.354 1.00 86.69 86 ASN A CA 1
ATOM 681 C C . ASN A 1 86 ? 1.215 10.765 -5.126 1.00 86.69 86 ASN A C 1
ATOM 683 O O . ASN A 1 86 ? 1.782 10.031 -4.310 1.00 86.69 86 ASN A O 1
ATOM 687 N N . PRO A 1 87 ? -0.072 11.128 -4.957 1.00 90.56 87 PRO A N 1
ATOM 688 C CA . PRO A 1 87 ? -0.849 10.617 -3.843 1.00 90.56 87 PRO A CA 1
ATOM 689 C C . PRO A 1 87 ? -1.046 9.105 -3.960 1.00 90.56 87 PRO A C 1
ATOM 691 O O . PRO A 1 87 ? -1.252 8.554 -5.039 1.00 90.56 87 PRO A O 1
ATOM 694 N N . VAL A 1 88 ? -1.071 8.461 -2.804 1.00 92.44 88 VAL A N 1
ATOM 695 C CA . VAL A 1 88 ? -1.583 7.114 -2.604 1.00 92.44 88 VAL A CA 1
ATOM 696 C C . VAL A 1 88 ? -3.044 7.223 -2.183 1.00 92.44 88 VAL A C 1
ATOM 698 O O . VAL A 1 88 ? -3.373 7.900 -1.204 1.00 92.44 88 VAL A O 1
ATOM 701 N N . ILE A 1 89 ? -3.930 6.570 -2.929 1.00 93.38 89 ILE A N 1
ATOM 702 C CA . ILE A 1 89 ? -5.377 6.629 -2.723 1.00 93.38 89 ILE A CA 1
ATOM 703 C C . ILE A 1 89 ? -5.882 5.238 -2.371 1.00 93.38 89 ILE A C 1
ATOM 705 O O . ILE A 1 89 ? -5.641 4.270 -3.088 1.00 93.38 89 ILE A O 1
ATOM 709 N N . PHE A 1 90 ? -6.620 5.148 -1.267 1.00 93.31 90 PHE A N 1
ATOM 710 C CA . PHE A 1 90 ? -7.271 3.917 -0.847 1.00 93.31 90 PHE A CA 1
ATOM 711 C C . PHE A 1 90 ? -8.753 3.965 -1.217 1.00 93.31 90 PHE A C 1
ATOM 713 O O . PHE A 1 90 ? -9.448 4.944 -0.935 1.00 93.31 90 PHE A O 1
ATOM 720 N N . THR A 1 91 ? -9.263 2.893 -1.817 1.00 93.81 91 THR A N 1
ATOM 721 C CA . THR A 1 91 ? -10.681 2.777 -2.185 1.00 93.81 91 THR A CA 1
ATOM 722 C C . THR A 1 91 ? -11.246 1.469 -1.662 1.00 93.81 91 THR A C 1
ATOM 724 O O . THR A 1 91 ? -10.761 0.397 -2.017 1.00 93.81 91 THR A O 1
ATOM 727 N N . ARG A 1 92 ? -12.290 1.540 -0.830 1.00 94.00 92 ARG A N 1
ATOM 728 C CA . ARG A 1 92 ? -13.026 0.350 -0.382 1.00 94.00 92 ARG A CA 1
ATOM 729 C C . ARG A 1 92 ? -13.680 -0.326 -1.590 1.00 94.00 92 ARG A C 1
ATOM 731 O O . ARG A 1 92 ? -14.373 0.331 -2.360 1.00 94.00 92 ARG A O 1
ATOM 738 N N . LEU A 1 93 ? -13.464 -1.631 -1.737 1.00 93.25 93 LEU A N 1
ATOM 739 C CA . LEU A 1 93 ? -14.089 -2.450 -2.784 1.00 93.25 93 LEU A CA 1
ATOM 740 C C . LEU A 1 93 ? -15.188 -3.344 -2.202 1.00 93.25 93 LEU A C 1
ATOM 742 O O . LEU A 1 93 ? -16.215 -3.568 -2.833 1.00 93.25 93 LEU A O 1
ATOM 746 N N . SER A 1 94 ? -14.971 -3.852 -0.988 1.00 92.44 94 SER A N 1
ATOM 747 C CA . SER A 1 94 ? -15.932 -4.658 -0.235 1.00 92.44 94 SER A CA 1
ATOM 748 C C . SER A 1 94 ? -15.633 -4.585 1.264 1.00 92.44 94 SER A C 1
ATOM 750 O O . SER A 1 94 ? -14.711 -3.893 1.690 1.00 92.44 94 SER A O 1
ATOM 752 N N . ASP A 1 95 ? -16.363 -5.349 2.076 1.00 88.56 95 ASP A N 1
ATOM 753 C CA . ASP A 1 95 ? -16.104 -5.480 3.519 1.00 88.56 95 ASP A CA 1
ATOM 754 C C . ASP A 1 95 ? -14.787 -6.188 3.852 1.00 88.56 95 ASP A C 1
ATOM 756 O O . ASP A 1 95 ? -14.354 -6.187 5.002 1.00 88.56 95 ASP A O 1
ATOM 760 N N . TYR A 1 96 ? -14.147 -6.799 2.856 1.00 89.44 96 TYR A N 1
ATOM 761 C CA . TYR A 1 96 ? -12.923 -7.580 3.020 1.00 89.44 96 TYR A CA 1
ATOM 762 C C . TYR A 1 96 ? -11.775 -7.075 2.155 1.00 89.44 96 TYR A C 1
ATOM 764 O O . TYR A 1 96 ? -10.668 -7.590 2.278 1.00 89.44 96 TYR A O 1
ATOM 772 N N . SER A 1 97 ? -12.006 -6.090 1.284 1.00 93.50 97 SER A N 1
ATOM 773 C CA . SER A 1 97 ? -10.981 -5.647 0.345 1.00 93.50 97 SER A CA 1
ATOM 774 C C . SER A 1 97 ? -11.020 -4.156 0.045 1.00 93.50 97 SER A C 1
ATOM 776 O O . SER A 1 97 ? -12.074 -3.515 0.052 1.00 93.50 97 SER A O 1
ATOM 778 N N . PHE A 1 98 ? -9.844 -3.615 -0.244 1.00 94.00 98 PHE A N 1
ATOM 779 C CA . PHE A 1 98 ? -9.648 -2.260 -0.740 1.00 94.00 98 PHE A CA 1
ATOM 780 C C . PHE A 1 98 ? -8.567 -2.264 -1.820 1.00 94.00 98 PHE A C 1
ATOM 782 O O . PHE A 1 98 ? -7.705 -3.143 -1.835 1.00 94.00 98 PHE A O 1
ATOM 789 N N . SER A 1 99 ? -8.603 -1.294 -2.728 1.00 95.06 99 SER A N 1
ATOM 790 C CA . SER A 1 99 ? -7.488 -1.033 -3.635 1.00 95.06 99 SER A CA 1
ATOM 791 C C . SER A 1 99 ? -6.600 0.082 -3.112 1.00 95.06 99 SER A C 1
ATOM 793 O O . SER A 1 99 ? -7.092 1.009 -2.467 1.00 95.06 99 SER A O 1
ATOM 795 N N . VAL A 1 100 ? -5.316 -0.002 -3.441 1.00 94.38 100 VAL A N 1
ATOM 796 C CA . VAL A 1 100 ? -4.324 1.053 -3.255 1.00 94.38 100 VAL A CA 1
ATOM 797 C C . VAL A 1 100 ? -3.865 1.486 -4.634 1.00 94.38 100 VAL A C 1
ATOM 799 O O . VAL A 1 100 ? -3.285 0.695 -5.372 1.00 94.38 100 VAL A O 1
ATOM 802 N N . GLU A 1 101 ? -4.161 2.728 -4.986 1.00 94.25 101 GLU A N 1
ATOM 803 C CA . GLU A 1 101 ? -3.733 3.339 -6.236 1.00 94.25 101 GLU A CA 1
ATOM 804 C C . GLU A 1 101 ? -2.578 4.304 -5.966 1.00 94.25 101 GLU A C 1
ATOM 806 O O . GLU A 1 101 ? -2.638 5.096 -5.023 1.00 94.25 101 GLU A O 1
ATOM 811 N N . SER A 1 102 ? -1.516 4.225 -6.764 1.00 91.50 102 SER A N 1
ATOM 812 C CA . SER A 1 102 ? -0.350 5.105 -6.659 1.00 91.50 102 SER A CA 1
ATOM 813 C C . SER A 1 102 ? 0.232 5.416 -8.034 1.00 91.50 102 SER A C 1
ATOM 815 O O . SER A 1 102 ? 0.078 4.629 -8.964 1.00 91.50 102 SER A O 1
ATOM 817 N N . ASN A 1 103 ? 0.914 6.553 -8.170 1.00 86.19 103 ASN A N 1
ATOM 818 C CA . ASN A 1 103 ? 1.581 6.921 -9.417 1.00 86.19 103 ASN A CA 1
ATOM 819 C C . ASN A 1 103 ? 3.049 6.480 -9.395 1.00 86.19 103 ASN A C 1
ATOM 821 O O . ASN A 1 103 ? 3.838 6.975 -8.591 1.00 86.19 103 ASN A O 1
ATOM 825 N N . ALA A 1 104 ? 3.427 5.597 -10.319 1.00 77.25 104 ALA A N 1
ATOM 826 C CA . ALA A 1 104 ? 4.806 5.178 -10.544 1.00 77.25 104 ALA A CA 1
ATOM 827 C C . ALA A 1 104 ? 5.203 5.496 -11.993 1.00 77.25 104 ALA A C 1
ATOM 829 O O . ALA A 1 104 ? 4.588 5.017 -12.945 1.00 77.25 104 ALA A O 1
ATOM 830 N N . GLY A 1 105 ? 6.199 6.373 -12.173 1.00 71.69 105 GLY A N 1
ATOM 831 C CA . GLY A 1 105 ? 6.674 6.802 -13.498 1.00 71.69 105 GLY A CA 1
ATOM 832 C C . GLY A 1 105 ? 5.580 7.358 -14.418 1.00 71.69 105 GLY A C 1
ATOM 833 O O . GLY A 1 105 ? 5.569 7.072 -15.613 1.00 71.69 105 GLY A O 1
ATOM 834 N N . GLY A 1 106 ? 4.633 8.120 -13.859 1.00 78.50 106 GLY A N 1
ATOM 835 C CA . GLY A 1 106 ? 3.525 8.727 -14.607 1.00 78.50 106 GLY A CA 1
ATOM 836 C C . GLY A 1 106 ? 2.392 7.765 -14.979 1.00 78.50 106 GLY A C 1
ATOM 837 O O . GLY A 1 106 ? 1.490 8.154 -15.717 1.00 78.50 106 GLY A O 1
ATOM 838 N N . ARG A 1 107 ? 2.418 6.522 -14.482 1.00 83.06 107 ARG A N 1
ATOM 839 C CA . ARG A 1 107 ? 1.338 5.544 -14.644 1.00 83.06 107 ARG A CA 1
ATOM 840 C C . ARG A 1 107 ? 0.687 5.260 -13.298 1.00 83.06 107 ARG A C 1
ATOM 842 O O . ARG 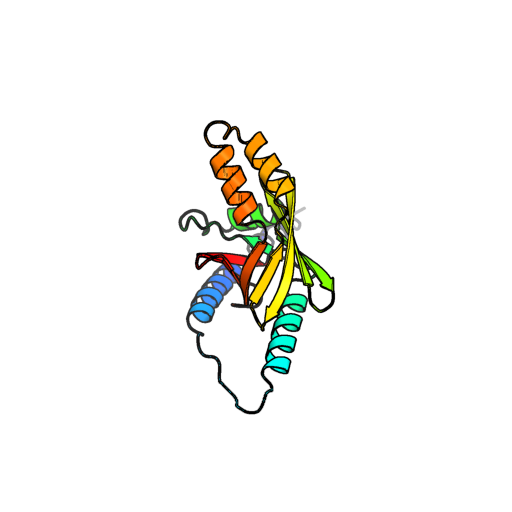A 1 107 ? 1.383 5.113 -12.297 1.00 83.06 107 ARG A O 1
ATOM 849 N N . SER A 1 108 ? -0.638 5.165 -13.304 1.00 89.81 108 SER A N 1
ATOM 850 C CA . SER A 1 108 ? -1.400 4.705 -12.146 1.00 89.81 108 SER A CA 1
ATOM 851 C C . SER A 1 108 ? -1.244 3.187 -12.023 1.00 89.81 108 SER A C 1
ATOM 853 O O . SER A 1 108 ? -1.532 2.459 -12.972 1.00 89.81 108 SER A O 1
ATOM 855 N N . VAL A 1 109 ? -0.730 2.739 -10.881 1.00 90.69 109 VAL A N 1
ATOM 856 C CA . VAL A 1 109 ? -0.576 1.335 -10.485 1.00 90.69 109 VAL A CA 1
ATOM 857 C C . VAL A 1 109 ? -1.613 1.051 -9.410 1.00 90.69 109 VAL A C 1
ATOM 859 O O . VAL A 1 109 ? -1.695 1.790 -8.422 1.00 90.69 109 VAL A O 1
ATOM 862 N N . LYS A 1 110 ? -2.403 -0.011 -9.597 1.00 95.19 110 LYS A N 1
ATOM 863 C CA . LYS A 1 110 ? -3.524 -0.341 -8.713 1.00 95.19 110 LYS A CA 1
ATOM 864 C C . LYS A 1 110 ? -3.402 -1.736 -8.113 1.00 95.19 110 LYS A C 1
ATOM 866 O O . LYS A 1 110 ? -3.769 -2.733 -8.727 1.00 95.19 110 LYS A O 1
ATOM 871 N N . ASP A 1 111 ? -3.035 -1.784 -6.844 1.00 95.38 111 ASP A N 1
ATOM 872 C CA . ASP A 1 111 ? -2.954 -3.025 -6.084 1.00 95.38 111 ASP A CA 1
ATOM 873 C C . ASP A 1 111 ? -4.269 -3.317 -5.359 1.00 95.38 111 ASP A C 1
ATOM 875 O O . ASP A 1 111 ? -4.948 -2.404 -4.886 1.00 95.38 111 ASP A O 1
ATOM 879 N N . VAL A 1 112 ? -4.627 -4.594 -5.212 1.00 96.50 112 VAL A N 1
ATOM 880 C CA . VAL A 1 112 ? -5.825 -5.022 -4.471 1.00 96.50 112 VAL A CA 1
ATOM 881 C C . VAL A 1 112 ? -5.422 -5.774 -3.213 1.00 96.50 112 VAL A C 1
ATOM 883 O O . VAL A 1 112 ? -4.788 -6.821 -3.286 1.00 96.50 112 VAL A O 1
ATOM 886 N N . TYR A 1 113 ? -5.845 -5.261 -2.061 1.00 95.19 113 TYR A N 1
ATOM 887 C CA . TYR A 1 113 ? -5.586 -5.818 -0.740 1.00 95.19 113 TYR A CA 1
ATOM 888 C C . TYR A 1 113 ? -6.824 -6.574 -0.267 1.00 95.19 113 TYR A C 1
ATOM 890 O O . TYR A 1 113 ? -7.906 -5.998 -0.149 1.00 95.19 113 TYR A O 1
ATOM 898 N N . ILE A 1 114 ? -6.664 -7.862 0.022 1.00 94.94 114 ILE A N 1
ATOM 899 C CA . ILE A 1 114 ? -7.725 -8.758 0.487 1.00 94.94 114 ILE A CA 1
ATOM 900 C C . ILE A 1 114 ? -7.376 -9.193 1.905 1.00 94.94 114 ILE A C 1
ATOM 902 O O . ILE A 1 114 ? -6.333 -9.800 2.129 1.00 94.94 114 ILE A O 1
ATOM 906 N N . SER A 1 115 ? -8.230 -8.859 2.868 1.00 92.50 115 SER A N 1
ATOM 907 C CA . SER A 1 115 ? -8.022 -9.184 4.278 1.00 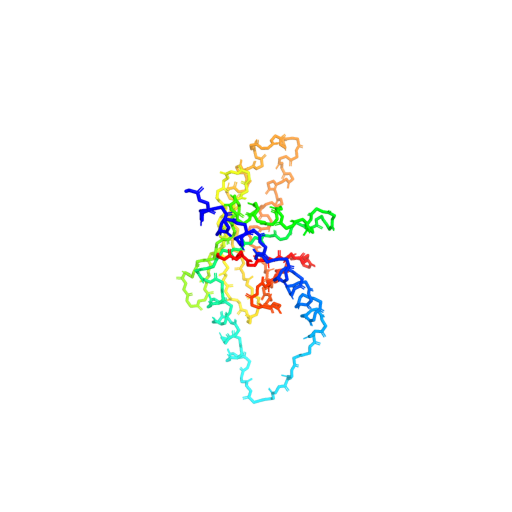92.50 115 SER A CA 1
ATOM 908 C C . SER A 1 115 ? -7.921 -10.694 4.471 1.00 92.50 115 SER A C 1
ATOM 910 O O . SER A 1 115 ? -8.809 -11.431 4.049 1.00 92.50 115 SER A O 1
ATOM 912 N N . ASP A 1 116 ? -6.841 -11.119 5.121 1.00 87.25 116 ASP A N 1
ATOM 913 C CA . ASP A 1 116 ? -6.612 -12.507 5.514 1.00 87.25 116 ASP A CA 1
ATOM 914 C C . ASP A 1 116 ? -6.923 -12.674 7.005 1.00 87.25 116 ASP A C 1
ATOM 916 O O . ASP A 1 116 ? -7.967 -13.204 7.390 1.00 87.25 116 ASP A O 1
ATOM 920 N N . ASN A 1 117 ? -6.081 -12.086 7.862 1.00 80.06 117 ASN A N 1
ATOM 921 C CA . ASN A 1 117 ? -6.263 -12.132 9.307 1.00 80.06 117 ASN A CA 1
ATOM 922 C C . ASN A 1 117 ? -5.765 -10.857 10.000 1.00 80.06 117 ASN A C 1
ATOM 924 O O . ASN A 1 117 ? -4.574 -10.544 10.009 1.00 80.06 117 ASN A O 1
ATOM 928 N N . GLY A 1 118 ? -6.687 -10.122 10.628 1.00 81.25 118 GLY A N 1
ATOM 929 C CA . GLY A 1 118 ? -6.381 -8.925 11.408 1.00 81.25 118 GLY A CA 1
ATOM 930 C C . GLY A 1 118 ? -5.709 -7.830 10.580 1.00 81.25 118 GLY A C 1
ATOM 931 O O . GLY A 1 118 ? -6.382 -7.059 9.905 1.00 81.25 118 GLY A O 1
ATOM 932 N N . THR A 1 119 ? -4.383 -7.736 10.678 1.00 87.62 119 THR A N 1
ATOM 933 C CA . THR A 1 119 ? -3.549 -6.759 9.959 1.00 87.62 119 THR A CA 1
ATOM 934 C C . THR A 1 119 ? -2.902 -7.326 8.695 1.00 87.62 119 THR A C 1
ATOM 936 O O . THR A 1 119 ? -2.221 -6.584 7.997 1.00 87.62 119 THR A O 1
ATOM 939 N N . GLN A 1 120 ? -3.068 -8.617 8.399 1.00 91.50 120 GLN A N 1
ATOM 940 C CA . GLN A 1 120 ? -2.493 -9.268 7.220 1.00 91.50 120 GLN A CA 1
ATOM 941 C C . GLN A 1 120 ? -3.450 -9.229 6.027 1.00 91.50 120 GLN A C 1
ATOM 943 O O . GLN A 1 120 ? -4.662 -9.423 6.168 1.00 91.50 120 GLN A O 1
ATOM 948 N N . TYR A 1 12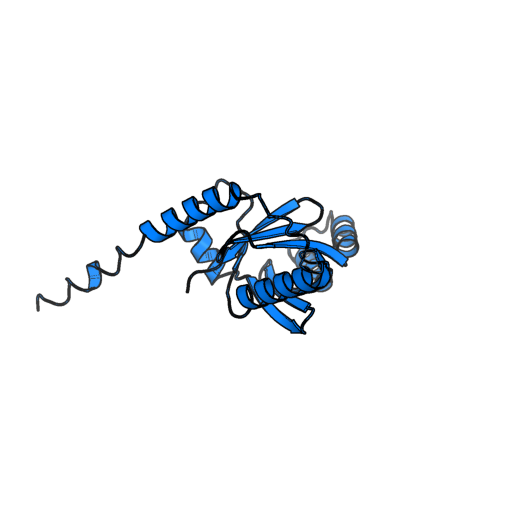1 ? -2.876 -8.991 4.850 1.00 94.19 121 TYR A N 1
ATOM 949 C CA . TYR A 1 121 ? -3.580 -8.866 3.585 1.00 94.19 121 TYR A CA 1
ATOM 950 C C . TYR A 1 121 ? -2.857 -9.652 2.496 1.00 94.19 121 TYR A C 1
ATOM 952 O O . TYR A 1 121 ? -1.651 -9.502 2.315 1.00 94.19 121 TYR A O 1
ATOM 960 N N . ASN A 1 122 ? -3.617 -10.425 1.727 1.00 96.00 122 ASN A N 1
ATOM 961 C CA . ASN A 1 122 ? -3.178 -10.950 0.443 1.00 96.00 122 ASN A CA 1
ATOM 962 C C . ASN A 1 122 ? -3.291 -9.830 -0.593 1.00 96.00 122 ASN A C 1
ATOM 964 O O . ASN A 1 122 ? -4.384 -9.318 -0.844 1.00 96.00 122 ASN A O 1
ATOM 968 N N . VAL A 1 123 ? -2.165 -9.431 -1.172 1.00 95.81 123 VAL A N 1
ATOM 969 C CA . VAL A 1 123 ? -2.075 -8.337 -2.135 1.00 95.81 123 VAL A CA 1
ATOM 970 C C . VAL A 1 123 ? -1.893 -8.904 -3.529 1.00 95.81 123 VAL A C 1
ATOM 972 O O . VAL A 1 123 ? -0.944 -9.643 -3.779 1.00 95.81 123 VAL A O 1
ATOM 975 N N . ARG A 1 124 ? -2.796 -8.524 -4.432 1.00 95.75 124 ARG A N 1
ATOM 976 C CA . ARG A 1 124 ? -2.672 -8.753 -5.873 1.00 95.75 124 ARG A CA 1
ATOM 977 C C . ARG A 1 124 ? -2.114 -7.488 -6.504 1.00 95.75 124 ARG A C 1
ATOM 979 O O . ARG A 1 124 ? -2.793 -6.459 -6.483 1.00 95.75 124 ARG A O 1
ATOM 986 N N . LYS A 1 125 ? -0.886 -7.566 -7.007 1.00 94.00 125 LYS A N 1
ATOM 987 C CA . LYS A 1 125 ? -0.194 -6.452 -7.659 1.00 94.00 125 LYS A CA 1
ATOM 988 C C . LYS A 1 125 ? -0.677 -6.254 -9.089 1.00 94.00 125 LYS A C 1
ATOM 990 O O . LYS A 1 125 ? -0.977 -7.232 -9.775 1.00 94.00 125 LYS A O 1
ATOM 995 N N . ASP A 1 126 ? -0.673 -5.011 -9.561 1.00 92.88 126 ASP A N 1
ATOM 996 C CA . ASP A 1 126 ? -0.841 -4.703 -10.989 1.00 92.88 126 ASP A CA 1
ATOM 997 C C . ASP A 1 126 ? 0.466 -4.942 -11.766 1.00 92.88 126 ASP A C 1
ATOM 999 O O . ASP A 1 126 ? 1.119 -4.035 -12.291 1.00 92.88 126 ASP A O 1
ATOM 1003 N N . PHE A 1 127 ? 0.861 -6.214 -11.818 1.00 90.38 127 PHE A N 1
ATOM 1004 C CA . PHE A 1 127 ? 2.125 -6.648 -12.403 1.00 90.38 127 PHE A CA 1
ATOM 1005 C C . PHE A 1 127 ? 2.229 -6.308 -13.901 1.00 90.38 127 PHE A C 1
ATOM 1007 O O . PHE A 1 127 ? 3.329 -6.115 -14.414 1.00 90.38 127 PHE A O 1
ATOM 1014 N N . GLU A 1 128 ? 1.107 -6.210 -14.623 1.00 90.75 128 GLU A N 1
ATOM 1015 C CA . GLU A 1 128 ? 1.112 -5.823 -16.037 1.00 90.75 128 GLU A CA 1
ATOM 1016 C C . GLU A 1 128 ? 1.537 -4.365 -16.223 1.00 90.75 128 GLU A C 1
ATOM 1018 O O . GLU A 1 128 ? 2.305 -4.052 -17.143 1.00 90.75 128 GLU A O 1
ATOM 1023 N N . THR A 1 129 ? 1.042 -3.465 -15.370 1.00 89.62 129 THR A N 1
ATOM 1024 C CA . THR A 1 129 ? 1.457 -2.061 -15.379 1.00 89.62 129 THR A CA 1
ATOM 1025 C C . THR A 1 129 ? 2.913 -1.924 -14.946 1.00 89.62 129 THR A C 1
ATOM 1027 O O . THR A 1 129 ? 3.664 -1.208 -15.615 1.00 89.62 129 THR A O 1
ATOM 1030 N N . ASP A 1 130 ? 3.349 -2.675 -13.930 1.00 86.62 130 ASP A N 1
ATOM 1031 C CA . ASP A 1 130 ? 4.749 -2.694 -13.489 1.00 86.62 130 ASP A CA 1
ATOM 1032 C C . ASP A 1 130 ? 5.701 -3.154 -14.610 1.00 86.62 130 ASP A C 1
ATOM 1034 O O . ASP A 1 130 ? 6.700 -2.492 -14.896 1.00 86.62 130 ASP A O 1
ATOM 1038 N N . ILE A 1 131 ? 5.371 -4.228 -15.338 1.00 87.38 131 ILE A N 1
ATOM 1039 C CA . ILE A 1 131 ? 6.175 -4.710 -16.481 1.00 87.38 131 ILE A CA 1
ATOM 1040 C C . ILE A 1 131 ? 6.290 -3.639 -17.578 1.00 87.38 131 ILE A C 1
ATOM 1042 O O . ILE A 1 131 ? 7.367 -3.428 -18.156 1.00 87.38 131 ILE A O 1
ATOM 1046 N N . LYS A 1 132 ? 5.187 -2.939 -17.878 1.00 87.00 132 LYS A N 1
ATOM 1047 C CA . LYS A 1 132 ? 5.184 -1.840 -18.857 1.00 87.00 132 LYS A CA 1
ATOM 1048 C C . LYS A 1 132 ? 6.046 -0.670 -18.381 1.00 87.00 132 LYS A C 1
ATOM 1050 O O . LYS A 1 132 ? 6.725 -0.055 -19.204 1.00 87.00 132 LYS A O 1
ATOM 1055 N N . LEU A 1 133 ? 6.044 -0.380 -17.080 1.00 83.50 133 LEU A N 1
ATOM 1056 C CA . LEU A 1 133 ? 6.882 0.655 -16.485 1.00 83.50 133 LEU A CA 1
ATOM 1057 C C . LEU A 1 133 ? 8.370 0.311 -16.638 1.00 83.50 133 LEU A C 1
ATOM 1059 O O . LEU A 1 133 ? 9.118 1.131 -17.169 1.00 83.50 133 LEU A O 1
ATOM 1063 N N . TYR A 1 134 ? 8.796 -0.907 -16.289 1.00 79.31 134 TYR A N 1
ATOM 1064 C CA . TYR A 1 134 ? 10.195 -1.332 -16.454 1.00 79.31 134 TYR A CA 1
ATOM 1065 C C . TYR A 1 134 ? 10.683 -1.221 -17.896 1.00 79.31 134 TYR A C 1
ATOM 1067 O O . TYR A 1 134 ? 11.784 -0.726 -18.143 1.00 79.31 134 TYR A O 1
ATOM 1075 N N . SER A 1 135 ? 9.834 -1.615 -18.847 1.00 76.56 135 SER A N 1
ATOM 1076 C CA . SER A 1 135 ? 10.137 -1.505 -20.277 1.00 76.56 135 SER A CA 1
ATOM 1077 C C . SER A 1 135 ? 10.352 -0.044 -20.702 1.00 76.56 135 SER A C 1
ATOM 1079 O O . SER A 1 135 ? 11.199 0.236 -21.541 1.00 76.56 135 SER A O 1
ATOM 1081 N N . SER A 1 136 ? 9.634 0.906 -20.090 1.00 79.25 136 SER A N 1
ATOM 1082 C CA . SER A 1 136 ? 9.784 2.341 -20.379 1.00 79.25 136 SER A CA 1
ATOM 1083 C C . SER A 1 136 ? 10.993 3.011 -19.713 1.00 79.25 136 SER A C 1
ATOM 1085 O O . SER A 1 136 ? 11.422 4.066 -20.169 1.00 79.25 136 SER A O 1
ATOM 1087 N N . LEU A 1 137 ? 11.561 2.406 -18.663 1.00 78.00 137 LEU A N 1
ATOM 1088 C CA . LEU A 1 137 ? 12.705 2.949 -17.917 1.00 78.00 137 LEU A CA 1
ATOM 1089 C C . LEU A 1 137 ? 14.071 2.513 -18.484 1.00 78.00 137 LEU A C 1
ATOM 1091 O O . LEU A 1 137 ? 15.107 2.889 -17.942 1.00 78.00 137 LEU A O 1
ATOM 1095 N N . GLY A 1 138 ? 14.093 1.741 -19.577 1.00 72.06 138 GLY A N 1
ATOM 1096 C CA . GLY A 1 138 ? 15.326 1.388 -20.291 1.00 72.06 138 GLY A CA 1
ATOM 1097 C C . GLY A 1 138 ? 16.159 0.278 -19.640 1.00 72.06 138 GLY A C 1
ATOM 1098 O O . GLY A 1 138 ? 17.329 0.115 -19.979 1.00 72.06 138 GLY A O 1
ATOM 1099 N N . TYR A 1 139 ? 15.580 -0.520 -18.738 1.00 76.44 139 TYR A N 1
ATOM 1100 C CA . TYR A 1 139 ? 16.254 -1.652 -18.079 1.00 76.44 139 TYR A CA 1
ATOM 1101 C C . TYR A 1 139 ? 16.382 -2.905 -18.970 1.00 76.44 139 TYR A C 1
ATOM 1103 O O . TYR A 1 139 ? 16.284 -4.033 -18.485 1.00 76.44 139 TYR A O 1
ATOM 1111 N N . GLU A 1 140 ? 16.599 -2.743 -20.279 1.00 74.50 140 GLU A N 1
ATOM 1112 C CA . GLU A 1 140 ? 16.536 -3.853 -21.243 1.00 74.50 140 GLU A CA 1
ATOM 1113 C C . GLU A 1 140 ? 17.539 -4.978 -20.953 1.00 74.50 140 GLU A C 1
ATOM 1115 O O . GLU A 1 140 ? 17.222 -6.151 -21.132 1.00 74.50 140 GLU A O 1
ATOM 1120 N N . THR A 1 141 ? 18.718 -4.648 -20.420 1.00 77.94 141 THR A N 1
ATOM 1121 C CA . THR A 1 141 ? 19.767 -5.626 -20.086 1.00 77.94 141 THR A CA 1
ATOM 1122 C C . THR A 1 141 ? 19.444 -6.496 -18.868 1.00 77.94 141 THR A C 1
ATOM 1124 O O . THR A 1 141 ? 20.081 -7.526 -18.675 1.00 77.94 141 THR A O 1
ATOM 1127 N N . GLN A 1 142 ? 18.459 -6.107 -18.052 1.00 81.44 142 GLN A N 1
ATOM 1128 C CA . GLN A 1 14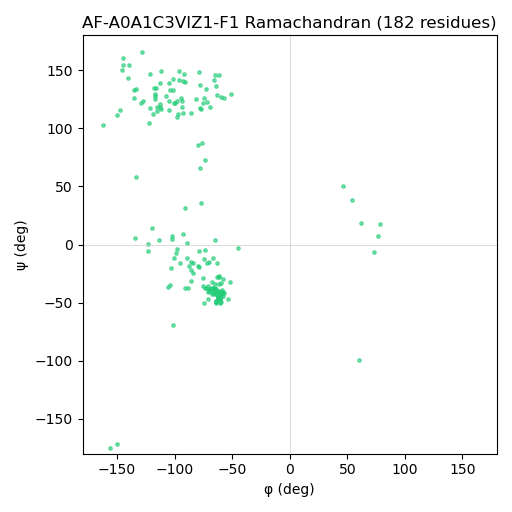2 ? 18.015 -6.837 -16.856 1.00 81.44 142 GLN A CA 1
ATOM 1129 C C . GLN A 1 142 ? 16.542 -7.254 -16.955 1.00 81.44 142 GLN A C 1
ATOM 1131 O O . GLN A 1 142 ? 15.928 -7.637 -15.958 1.00 81.44 142 GLN A O 1
ATOM 1136 N N . ARG A 1 143 ? 15.960 -7.176 -18.157 1.00 83.56 143 ARG A N 1
ATOM 1137 C CA . ARG A 1 143 ? 14.527 -7.366 -18.390 1.00 83.56 143 ARG A CA 1
ATOM 1138 C C . ARG A 1 143 ? 14.004 -8.680 -17.819 1.00 83.56 143 ARG A C 1
ATOM 1140 O O . ARG A 1 143 ? 12.984 -8.663 -17.140 1.00 83.56 143 ARG A O 1
ATOM 1147 N N . ASP A 1 144 ? 14.698 -9.787 -18.063 1.00 86.75 144 ASP A N 1
ATOM 1148 C CA . ASP A 1 144 ? 14.250 -11.111 -17.615 1.00 86.75 144 ASP A CA 1
ATOM 1149 C C . ASP A 1 144 ? 14.267 -11.234 -16.090 1.00 86.75 144 ASP A C 1
ATOM 1151 O O . ASP A 1 144 ? 13.349 -11.808 -15.507 1.00 86.75 144 ASP A O 1
ATOM 1155 N N . PHE A 1 145 ? 15.263 -10.633 -15.431 1.00 87.12 145 PHE A N 1
ATOM 1156 C CA . PHE A 1 145 ? 15.327 -10.572 -13.973 1.00 87.12 145 PHE A CA 1
ATOM 1157 C C . PHE A 1 145 ? 14.164 -9.753 -13.400 1.00 87.12 145 PHE A C 1
ATOM 1159 O O . PHE A 1 145 ? 13.463 -10.232 -12.510 1.00 87.12 145 PHE A O 1
ATOM 1166 N N . PHE A 1 146 ? 13.914 -8.551 -13.933 1.00 84.62 146 PHE A N 1
ATOM 1167 C CA . PHE A 1 146 ? 12.799 -7.713 -13.486 1.00 84.62 146 PHE A CA 1
ATOM 1168 C C . PHE A 1 146 ? 11.451 -8.379 -13.739 1.00 84.62 146 PHE A C 1
ATOM 1170 O O . PHE A 1 146 ? 10.622 -8.415 -12.838 1.00 84.62 146 PHE A O 1
ATOM 1177 N N . LEU A 1 147 ? 11.248 -8.963 -14.920 1.00 88.38 147 LEU A N 1
ATOM 1178 C CA . LEU A 1 147 ? 10.026 -9.686 -15.254 1.00 88.38 147 LEU A CA 1
ATOM 1179 C C . LEU A 1 147 ? 9.792 -10.854 -14.291 1.00 88.38 147 LEU A C 1
ATOM 1181 O O . LEU A 1 147 ? 8.704 -10.973 -13.729 1.00 88.38 147 LEU A O 1
ATOM 1185 N N . ALA A 1 148 ? 10.809 -11.691 -14.071 1.00 88.31 148 ALA A N 1
ATOM 1186 C CA . ALA A 1 148 ? 10.718 -12.815 -13.148 1.00 88.31 148 ALA A CA 1
ATOM 1187 C C . ALA A 1 148 ? 10.411 -12.339 -11.723 1.00 88.31 148 ALA A C 1
ATOM 1189 O O . ALA A 1 148 ? 9.531 -12.898 -11.072 1.00 88.31 148 ALA A O 1
ATOM 1190 N N . ASN A 1 149 ? 11.073 -11.276 -11.261 1.00 86.06 149 ASN A N 1
ATOM 1191 C CA . ASN A 1 149 ? 10.836 -10.707 -9.940 1.00 86.06 149 ASN A CA 1
ATOM 1192 C C . ASN A 1 149 ? 9.428 -10.103 -9.804 1.00 86.06 149 ASN A C 1
ATOM 1194 O O . ASN A 1 149 ? 8.757 -10.318 -8.798 1.00 86.06 149 ASN A O 1
ATOM 1198 N N . THR A 1 150 ? 8.941 -9.380 -10.810 1.00 88.12 150 THR A N 1
ATOM 1199 C CA . THR A 1 150 ? 7.588 -8.810 -10.811 1.00 88.12 150 THR A CA 1
ATOM 1200 C C . THR A 1 150 ? 6.523 -9.902 -10.795 1.00 88.12 150 THR A C 1
ATOM 1202 O O . THR A 1 150 ? 5.571 -9.813 -10.026 1.00 88.12 150 THR A O 1
ATOM 1205 N N . LEU A 1 151 ? 6.699 -10.967 -11.582 1.00 89.69 151 LEU A N 1
ATOM 1206 C CA . LEU A 1 151 ? 5.773 -12.101 -11.593 1.00 89.69 151 LEU A CA 1
ATOM 1207 C C . LEU A 1 151 ? 5.830 -12.907 -10.291 1.00 89.69 151 LEU A C 1
ATOM 1209 O O . LEU A 1 151 ? 4.787 -13.322 -9.789 1.00 89.69 151 LEU A O 1
ATOM 1213 N N . HIS A 1 152 ? 7.023 -13.092 -9.717 1.00 87.81 152 HIS A N 1
ATOM 1214 C CA . HIS A 1 152 ? 7.195 -13.744 -8.419 1.00 87.81 152 HIS A CA 1
ATOM 1215 C C . HIS A 1 152 ? 6.437 -13.003 -7.311 1.00 87.81 152 HIS A C 1
ATOM 1217 O O . HIS A 1 152 ? 5.769 -13.631 -6.495 1.00 87.81 152 HIS A O 1
ATOM 1223 N N . ASN A 1 153 ? 6.470 -11.669 -7.343 1.00 86.62 153 ASN A N 1
ATOM 1224 C CA . ASN A 1 153 ? 5.822 -10.806 -6.356 1.00 86.62 153 ASN A CA 1
ATOM 1225 C C . ASN A 1 153 ? 4.395 -10.375 -6.747 1.00 86.62 153 ASN A C 1
ATOM 1227 O O . ASN A 1 153 ? 3.805 -9.523 -6.082 1.00 86.62 153 ASN A O 1
ATOM 1231 N N . ALA A 1 154 ? 3.811 -10.952 -7.807 1.00 91.00 154 ALA A N 1
ATOM 1232 C CA . ALA A 1 154 ? 2.476 -10.574 -8.281 1.00 91.00 154 ALA A CA 1
ATOM 1233 C C . ALA A 1 154 ? 1.380 -10.855 -7.237 1.00 91.00 154 ALA A C 1
ATOM 1235 O O . ALA A 1 154 ? 0.351 -10.175 -7.199 1.00 91.00 154 ALA A O 1
ATOM 1236 N N . ASN A 1 155 ? 1.614 -11.850 -6.378 1.00 93.38 155 ASN A N 1
ATOM 1237 C CA . ASN A 1 155 ? 0.792 -12.155 -5.216 1.00 93.38 155 ASN A CA 1
ATOM 1238 C C . ASN A 1 155 ? 1.694 -12.232 -3.987 1.00 93.38 155 ASN A C 1
ATOM 1240 O O . ASN A 1 155 ? 2.622 -13.034 -3.958 1.00 93.38 155 ASN A O 1
ATOM 1244 N N . GLN A 1 156 ? 1.410 -11.429 -2.968 1.00 92.06 156 GLN A N 1
ATOM 1245 C CA . GLN A 1 156 ? 2.233 -11.372 -1.760 1.00 92.06 156 GLN A CA 1
ATOM 1246 C C . GLN A 1 156 ? 1.385 -11.137 -0.512 1.00 92.06 156 GLN A C 1
ATOM 1248 O O . GLN A 1 156 ? 0.264 -10.634 -0.594 1.00 92.06 156 GLN A O 1
ATOM 1253 N N . VAL A 1 157 ? 1.935 -11.467 0.654 1.00 93.25 157 VAL A N 1
ATOM 1254 C CA . VAL A 1 157 ? 1.311 -11.164 1.945 1.00 93.25 157 VAL A CA 1
ATOM 1255 C C . VAL A 1 157 ? 1.928 -9.889 2.502 1.00 93.25 157 VAL A C 1
ATOM 1257 O O . VAL A 1 157 ? 3.136 -9.805 2.707 1.00 93.25 157 VAL A O 1
ATOM 1260 N N . VAL A 1 158 ? 1.087 -8.896 2.778 1.00 93.75 158 VAL A N 1
ATOM 1261 C CA . VAL A 1 158 ? 1.495 -7.619 3.370 1.00 93.75 158 VAL A CA 1
ATOM 1262 C C . VAL A 1 158 ? 0.816 -7.453 4.717 1.00 93.75 158 VAL A C 1
ATOM 1264 O O . VAL A 1 158 ? -0.388 -7.665 4.857 1.00 93.75 158 VAL A O 1
ATOM 1267 N N . THR A 1 159 ? 1.577 -7.024 5.721 1.00 92.88 159 THR A N 1
ATOM 1268 C CA . THR A 1 159 ? 1.001 -6.591 7.000 1.00 92.88 159 THR A CA 1
ATOM 1269 C C . THR A 1 159 ? 0.809 -5.082 6.982 1.00 92.88 159 THR A C 1
ATOM 1271 O O . THR A 1 159 ? 1.764 -4.352 6.737 1.00 92.88 159 THR A O 1
ATOM 1274 N N . VAL A 1 160 ? -0.402 -4.602 7.262 1.00 92.38 160 VAL A N 1
ATOM 1275 C CA . VAL A 1 160 ? -0.730 -3.175 7.362 1.00 92.38 160 VAL A CA 1
ATOM 1276 C C . VAL A 1 160 ? -1.065 -2.839 8.810 1.00 92.38 160 VAL A C 1
ATOM 1278 O O . VAL A 1 160 ? -2.035 -3.343 9.376 1.00 92.38 160 VAL A O 1
ATOM 1281 N N . ILE A 1 161 ? -0.249 -1.983 9.415 1.00 88.81 161 ILE A N 1
ATOM 1282 C CA . ILE A 1 161 ? -0.345 -1.576 10.813 1.00 88.81 161 ILE A CA 1
ATOM 1283 C C . ILE A 1 161 ? -0.633 -0.082 10.868 1.00 88.81 161 ILE A C 1
ATOM 1285 O O . ILE A 1 161 ? 0.113 0.732 10.326 1.00 88.81 161 ILE A O 1
ATOM 1289 N N . GLN A 1 162 ? -1.699 0.286 11.568 1.00 87.56 162 GLN A N 1
ATOM 1290 C CA . GLN A 1 162 ? -1.945 1.673 11.930 1.00 87.56 162 GLN A CA 1
ATOM 1291 C C . GLN A 1 162 ? -1.030 2.059 13.097 1.00 87.56 162 GLN A C 1
ATOM 1293 O O . GLN A 1 162 ? -1.156 1.496 14.183 1.00 87.56 162 GLN A O 1
ATOM 1298 N N . LEU A 1 163 ? -0.122 3.015 12.880 1.00 82.88 163 LEU A N 1
ATOM 1299 C CA . LEU A 1 163 ? 0.746 3.543 13.939 1.00 82.88 163 LEU A CA 1
ATOM 1300 C C . LEU A 1 163 ? 0.110 4.752 14.638 1.00 82.88 163 LEU A C 1
ATOM 1302 O O . LEU A 1 163 ? 0.218 4.897 15.853 1.00 82.88 163 LEU A O 1
ATOM 1306 N N . SER A 1 164 ? -0.579 5.607 13.879 1.00 84.62 164 SER A N 1
ATOM 1307 C CA . SER A 1 164 ? -1.361 6.739 14.391 1.00 84.62 164 SER A CA 1
ATOM 1308 C C . SER A 1 164 ? -2.544 7.040 13.458 1.00 84.62 164 SER A C 1
ATOM 1310 O O . SER A 1 164 ? -2.831 6.275 12.538 1.00 84.62 164 SER A O 1
ATOM 1312 N N . GLN A 1 165 ? -3.264 8.144 13.671 1.00 84.56 165 GLN A N 1
ATOM 1313 C CA . GLN A 1 165 ? -4.292 8.603 12.722 1.00 84.56 165 GLN A CA 1
ATOM 1314 C C . GLN A 1 165 ? -3.708 9.142 11.405 1.00 84.56 165 GLN A C 1
ATOM 1316 O O . GLN A 1 165 ? -4.436 9.283 10.428 1.00 84.56 165 GLN A O 1
ATOM 1321 N N . ASN A 1 166 ? -2.406 9.427 11.366 1.00 85.94 166 ASN A N 1
ATOM 1322 C CA . ASN A 1 166 ? -1.747 10.034 10.210 1.00 85.94 166 ASN A CA 1
ATOM 1323 C C . ASN A 1 166 ? -0.578 9.197 9.683 1.00 85.94 166 ASN A C 1
ATOM 1325 O O . ASN A 1 166 ? 0.075 9.601 8.727 1.00 85.94 166 ASN A O 1
ATOM 1329 N N . VAL A 1 167 ? -0.301 8.041 10.292 1.00 87.06 167 VAL A N 1
ATOM 1330 C CA . VAL A 1 167 ? 0.824 7.185 9.913 1.00 87.06 167 VAL A CA 1
ATOM 1331 C C . VAL A 1 167 ? 0.390 5.727 9.843 1.00 87.06 167 VAL A C 1
ATOM 1333 O O . VAL A 1 167 ? -0.110 5.157 10.819 1.00 87.06 167 VAL A O 1
ATOM 1336 N N . LEU A 1 168 ? 0.652 5.114 8.692 1.00 90.44 168 LEU A N 1
ATOM 1337 C CA . LEU A 1 168 ? 0.548 3.677 8.472 1.00 90.44 168 LEU A CA 1
ATOM 1338 C C . LEU A 1 168 ? 1.937 3.091 8.258 1.00 90.44 168 LEU A C 1
ATOM 1340 O O . LEU A 1 168 ? 2.815 3.725 7.678 1.00 90.44 168 LEU A O 1
ATOM 1344 N N . MET A 1 169 ? 2.108 1.844 8.669 1.00 89.94 169 MET A N 1
ATOM 1345 C CA . MET A 1 169 ? 3.242 1.023 8.288 1.00 89.94 169 MET A CA 1
ATOM 1346 C C . MET A 1 169 ? 2.739 -0.175 7.502 1.00 89.94 169 MET A C 1
ATOM 1348 O O . MET A 1 169 ? 1.851 -0.898 7.944 1.00 89.94 169 MET A O 1
ATOM 1352 N N . THR A 1 170 ? 3.341 -0.398 6.349 1.00 90.62 170 THR A N 1
ATOM 1353 C CA . THR A 1 170 ? 3.202 -1.634 5.588 1.00 90.62 170 THR A CA 1
ATOM 1354 C C . THR A 1 170 ? 4.483 -2.432 5.751 1.00 90.62 170 THR A C 1
ATOM 1356 O O . THR A 1 170 ? 5.567 -1.858 5.764 1.00 90.62 170 THR A O 1
ATOM 1359 N N . ILE A 1 171 ? 4.376 -3.741 5.924 1.00 89.25 171 ILE A N 1
ATOM 1360 C CA . ILE A 1 171 ? 5.521 -4.649 5.950 1.00 89.25 171 ILE A CA 1
ATOM 1361 C C . ILE A 1 171 ? 5.320 -5.613 4.793 1.00 89.25 171 ILE A C 1
ATOM 1363 O O . ILE A 1 171 ? 4.371 -6.402 4.816 1.00 89.25 171 ILE A O 1
ATOM 1367 N N . ASN A 1 172 ? 6.189 -5.512 3.792 1.00 87.94 172 ASN A N 1
ATOM 1368 C CA . ASN A 1 172 ? 6.213 -6.401 2.642 1.00 87.94 172 ASN A CA 1
ATOM 1369 C C . ASN A 1 172 ? 7.495 -7.232 2.673 1.00 87.94 172 ASN A C 1
ATOM 1371 O O . ASN A 1 172 ? 8.576 -6.651 2.662 1.00 87.94 172 ASN A O 1
ATOM 1375 N N . ASP A 1 173 ? 7.368 -8.555 2.764 1.00 83.44 173 ASP A N 1
ATOM 1376 C CA . ASP A 1 173 ? 8.504 -9.484 2.870 1.00 83.44 173 ASP A CA 1
ATOM 1377 C C . ASP A 1 173 ? 9.569 -9.034 3.898 1.00 83.44 173 ASP A C 1
ATOM 1379 O O . ASP A 1 173 ? 10.749 -8.849 3.614 1.00 83.44 173 ASP A O 1
ATOM 1383 N N . GLY A 1 174 ? 9.111 -8.699 5.110 1.00 79.50 174 GLY A N 1
ATOM 1384 C CA . GLY A 1 174 ? 9.973 -8.209 6.194 1.00 79.50 174 GLY A CA 1
ATOM 1385 C C . GLY A 1 174 ? 10.496 -6.773 6.036 1.00 79.50 174 GLY A C 1
ATOM 1386 O O . GLY A 1 174 ? 11.069 -6.240 6.986 1.00 79.50 174 GLY A O 1
ATOM 1387 N N . THR A 1 175 ? 10.253 -6.110 4.904 1.00 83.94 175 THR A N 1
ATOM 1388 C CA . THR A 1 175 ? 10.690 -4.733 4.648 1.00 83.94 175 THR A CA 1
ATOM 1389 C C . THR A 1 175 ? 9.593 -3.737 5.041 1.00 83.94 175 THR A C 1
ATOM 1391 O O . THR A 1 175 ? 8.527 -3.714 4.414 1.00 83.94 175 THR A O 1
ATOM 1394 N N . PRO A 1 176 ? 9.809 -2.900 6.076 1.00 86.38 176 PRO A N 1
ATOM 1395 C CA . PRO A 1 176 ? 8.838 -1.897 6.484 1.00 86.38 176 PRO A CA 1
ATOM 1396 C C . PRO A 1 176 ? 8.868 -0.684 5.546 1.00 86.38 176 PRO A C 1
ATOM 139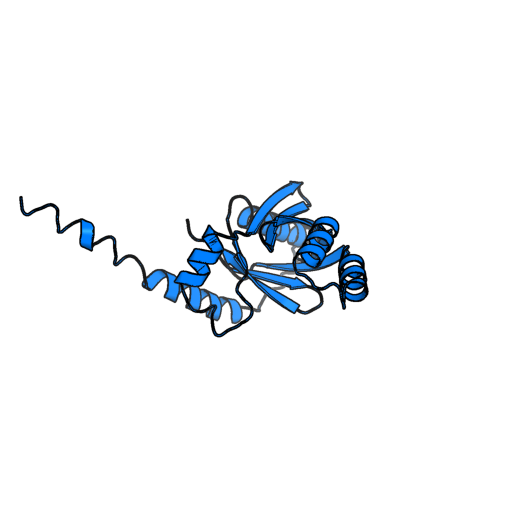8 O O . PRO A 1 176 ? 9.925 -0.176 5.183 1.00 86.38 176 PRO A O 1
ATOM 1401 N N . SER A 1 177 ? 7.694 -0.181 5.192 1.00 86.69 177 SER A N 1
ATOM 1402 C CA . SER A 1 177 ? 7.485 1.058 4.443 1.00 86.69 177 SER A CA 1
ATOM 1403 C C . SER A 1 177 ? 6.389 1.873 5.114 1.00 86.69 177 SER A C 1
ATOM 1405 O O . SER A 1 177 ? 5.348 1.335 5.497 1.00 86.69 177 SER A O 1
ATOM 1407 N N . LEU A 1 178 ? 6.624 3.171 5.283 1.00 87.50 178 LEU A N 1
ATOM 1408 C CA . LEU A 1 178 ? 5.711 4.068 5.983 1.00 87.50 178 LEU A CA 1
ATOM 1409 C C . LEU A 1 178 ? 4.891 4.885 4.991 1.00 87.50 178 LEU A C 1
ATOM 1411 O O . LEU A 1 178 ? 5.417 5.345 3.978 1.00 87.50 178 LEU A O 1
ATOM 1415 N N . LEU A 1 179 ? 3.625 5.116 5.327 1.00 89.00 179 LEU A N 1
ATOM 1416 C CA . LEU A 1 179 ? 2.788 6.101 4.660 1.00 89.00 179 LEU A CA 1
ATOM 1417 C C . LEU A 1 179 ? 2.397 7.200 5.639 1.00 89.00 179 LEU A C 1
ATOM 1419 O O . LEU A 1 179 ? 1.970 6.914 6.759 1.00 89.00 179 LEU A O 1
ATOM 1423 N N . ALA A 1 180 ? 2.502 8.441 5.182 1.00 87.62 180 ALA A N 1
ATOM 1424 C CA . ALA A 1 180 ? 1.947 9.610 5.844 1.00 87.62 180 ALA A CA 1
ATOM 1425 C C . ALA A 1 180 ? 0.588 9.940 5.232 1.00 87.62 180 ALA A C 1
ATOM 1427 O O . ALA A 1 180 ? 0.419 9.857 4.015 1.00 87.62 180 ALA A O 1
ATOM 1428 N N . ARG A 1 181 ? -0.372 10.350 6.054 1.00 88.62 181 ARG A N 1
ATOM 1429 C CA . ARG A 1 181 ? -1.604 10.963 5.565 1.00 88.62 181 ARG A CA 1
ATOM 1430 C C . ARG A 1 181 ? -1.273 12.365 5.063 1.00 88.62 181 ARG A C 1
ATOM 1432 O O . ARG A 1 181 ? -0.572 13.112 5.735 1.00 88.62 181 ARG A O 1
ATOM 1439 N N . CYS A 1 182 ? -1.773 12.713 3.888 1.00 86.56 182 CYS A N 1
ATOM 1440 C CA . CYS A 1 182 ? -1.704 14.074 3.387 1.00 86.56 182 CYS A CA 1
ATOM 1441 C C . CYS A 1 182 ? -2.721 14.927 4.147 1.00 86.56 182 CYS A C 1
ATOM 1443 O O . CYS A 1 182 ? -3.901 14.570 4.198 1.00 86.56 182 CYS A O 1
ATOM 1445 N N . GLU A 1 183 ? -2.266 16.028 4.741 1.00 72.75 183 GLU A N 1
ATOM 1446 C CA . GLU A 1 183 ? -3.153 17.050 5.302 1.00 72.75 183 GLU A CA 1
ATOM 1447 C C . GLU A 1 183 ? -4.028 17.647 4.183 1.00 72.75 183 GLU A C 1
ATOM 1449 O O . GLU A 1 183 ? -3.603 17.713 3.023 1.00 72.75 183 GLU A O 1
ATOM 1454 N N . GLN A 1 184 ? -5.271 18.005 4.522 1.00 54.25 184 GLN A N 1
ATOM 1455 C CA . GLN A 1 184 ? -6.193 18.711 3.624 1.00 54.25 184 GLN A CA 1
ATOM 1456 C C . GLN A 1 184 ? -5.964 20.216 3.693 1.00 54.25 184 GLN A C 1
ATOM 1458 O O . GLN A 1 184 ? -5.818 20.723 4.827 1.00 54.25 184 GLN A O 1
#

Mean predicted aligned error: 12.51 Å

Foldseek 3Di:
DPPPPPVVVVVVPPDPPVVVVVVVLVVVLVVPPDDDPDPPDDQVNLLLVLLVVVCVLQAPFWKFWQDPPPPPSVDPVVRLVCSVPWTWHWADPDSFKIWTWTDDPNDIWIKIWGHDGRQKTWIQTPLVVVLVSCVVVPVVVCSVVSNVVSVVVRIFMWGWDDSDSFKIWIATPNDIIMMGIHDD

Organism: NCBI:txid410764

Solvent-accessible surface area (backbone atoms only — not comparable to full-atom values): 10499 Å² total; per-residue (Å²): 144,83,78,74,71,68,67,68,65,62,71,74,72,72,60,75,65,58,59,54,49,53,53,51,49,49,57,49,42,72,69,58,86,72,81,85,86,65,90,86,63,57,69,68,58,54,23,53,49,49,41,53,53,49,49,65,63,39,39,94,37,47,22,22,74,53,59,86,55,80,85,59,64,76,41,68,66,56,55,53,46,37,34,71,78,39,35,32,39,39,42,77,75,53,102,53,29,31,34,44,36,33,57,56,96,91,38,82,40,56,30,39,38,33,64,70,58,49,45,32,21,45,32,42,47,40,42,70,56,51,53,54,48,48,68,73,71,68,47,69,94,48,41,68,60,52,49,52,51,43,61,65,56,25,60,42,66,32,39,53,45,81,61,53,100,48,32,38,37,38,30,47,88,87,46,76,47,44,32,37,52,46,84,132

Nearest PDB structures (foldseek):
  1vyg-assembly1_A  TM=3.875E-01  e=4.929E-01  Schistosoma mansoni
  5zxg-assembly1_A  TM=6.390E-01  e=3.811E+00  Arthrobacter globiformis
  2ffs-assembly1_A  TM=3.167E-01  e=9.209E-01  Pseudomonas aeruginosa PAO1
  2qmi-assembly1_C  TM=4.495E-01  e=4.783E+00  Pyrococcus abyssi
  1m27-assembly1_A  TM=4.407E-01  e=7.535E+00  Homo sapiens

Secondary structure (DSSP, 8-state):
--SSTTTTTTTTSS-HHHHHHHHHHHHHHHH-------TTS-HHHHHHHHHHHHHHHHBT-EEEEPPS-TTTTT-HHHHHHHHHHS-EEEEE-SSSEEEEEEEETTEEEEEEEEEEETTEEEEE--HHHHHHHHHHTT-GGGHHHHHHHHHHTSEEEEEEEE-SSSEEEEEETTEEEEEEEPP-

Sequence (184 aa):
MRSVLAVLLIAIFANPAMSAQHLDEFRQAKAKFYFPVSPDIMPTAVAKLRREMLMGLVTNSRWTWFASDSRRSADQEELAKSCRDNPVIFTRLSDYSFSVESNAGGRSVKDVYISDNGTQYNVRKDFETDIKLYSSLGYETQRDFFLANTLHNANQVVTVIQLSQNVLMTINDGTPSLLARCEQ

Radius of gyration: 19.86 Å; Cα contacts (8 Å, |Δi|>4): 248; chains: 1; bounding box: 36×67×49 Å